Protein AF-A0A6J5VJG8-F1 (afdb_monomer_lite)

Structure (mmCIF, N/CA/C/O backbone):
data_AF-A0A6J5VJG8-F1
#
_entry.id   AF-A0A6J5VJG8-F1
#
loop_
_atom_site.group_PDB
_atom_site.id
_atom_site.type_symbol
_atom_site.label_atom_id
_atom_site.label_alt_id
_atom_site.label_comp_id
_atom_site.label_asym_id
_atom_site.label_entity_id
_atom_site.label_seq_id
_atom_site.pdbx_PDB_ins_code
_atom_site.Cartn_x
_atom_site.Cartn_y
_atom_site.Cartn_z
_atom_site.occupancy
_atom_site.B_iso_or_equiv
_atom_site.auth_seq_id
_atom_site.auth_comp_id
_atom_site.auth_asym_id
_atom_site.auth_atom_id
_atom_site.pdbx_PDB_model_num
ATOM 1 N N . MET A 1 1 ? 3.316 11.266 -13.187 1.00 74.19 1 MET A N 1
ATOM 2 C CA . MET A 1 1 ? 4.548 11.963 -13.632 1.00 74.19 1 MET A CA 1
ATOM 3 C C . MET A 1 1 ? 5.762 11.510 -12.824 1.00 74.19 1 MET A C 1
ATOM 5 O O . MET A 1 1 ? 6.740 11.115 -13.439 1.00 74.19 1 MET A O 1
ATOM 9 N N . LEU A 1 2 ? 5.694 11.496 -11.483 1.00 85.94 2 LEU A N 1
ATOM 10 C CA . LEU A 1 2 ? 6.803 11.035 -10.629 1.00 85.94 2 LEU A CA 1
ATOM 11 C C . LEU A 1 2 ? 7.241 9.592 -10.916 1.00 85.94 2 LEU A C 1
ATOM 13 O O . LEU A 1 2 ? 8.432 9.348 -11.042 1.00 85.94 2 LEU A O 1
ATOM 17 N N . GLU A 1 3 ? 6.303 8.660 -11.095 1.00 82.44 3 GLU A N 1
ATOM 18 C CA . GLU A 1 3 ? 6.638 7.249 -11.361 1.00 82.44 3 GLU A CA 1
ATOM 19 C C . GLU A 1 3 ? 7.434 7.058 -12.661 1.00 82.44 3 GLU A C 1
ATOM 21 O O . GLU A 1 3 ? 8.371 6.269 -12.712 1.00 82.44 3 GLU A O 1
ATOM 26 N N . ILE A 1 4 ? 7.129 7.858 -13.689 1.00 81.94 4 ILE A N 1
ATOM 27 C CA . ILE A 1 4 ? 7.883 7.875 -14.950 1.00 81.94 4 ILE A CA 1
ATOM 28 C C . ILE A 1 4 ? 9.301 8.400 -14.706 1.00 81.94 4 ILE A C 1
ATOM 30 O O . ILE A 1 4 ? 10.266 7.835 -15.211 1.00 81.94 4 ILE A O 1
ATOM 34 N N . LEU A 1 5 ? 9.435 9.475 -13.923 1.00 84.69 5 LEU A N 1
ATOM 35 C CA . LEU A 1 5 ? 10.733 10.066 -13.613 1.00 84.69 5 LEU A CA 1
ATOM 36 C C . LEU A 1 5 ? 11.618 9.079 -12.845 1.00 84.69 5 LEU A C 1
ATOM 38 O O . LEU A 1 5 ? 12.743 8.831 -13.270 1.00 84.69 5 LEU A O 1
ATOM 42 N N . PHE A 1 6 ? 11.108 8.479 -11.766 1.00 85.81 6 PHE A N 1
ATOM 43 C CA . PHE A 1 6 ? 11.859 7.503 -10.973 1.00 85.81 6 PHE A CA 1
ATOM 44 C C . PHE A 1 6 ? 12.162 6.218 -11.750 1.00 85.81 6 PHE A C 1
ATOM 46 O O . PHE A 1 6 ? 13.283 5.721 -11.649 1.00 85.81 6 PHE A O 1
ATOM 53 N N . GLY A 1 7 ? 11.239 5.745 -12.595 1.00 80.56 7 GLY A N 1
ATOM 54 C CA . GLY A 1 7 ? 11.459 4.587 -13.467 1.00 80.56 7 GLY A CA 1
ATOM 55 C C . GLY A 1 7 ? 12.561 4.789 -14.518 1.00 80.56 7 GLY A C 1
ATOM 56 O O . GLY A 1 7 ? 13.122 3.815 -15.017 1.00 80.56 7 GLY A O 1
ATOM 57 N N . ARG A 1 8 ? 12.912 6.044 -14.834 1.00 78.69 8 ARG A N 1
ATOM 58 C CA . ARG A 1 8 ? 13.963 6.415 -15.801 1.00 78.69 8 ARG A CA 1
ATOM 59 C C . ARG A 1 8 ? 15.305 6.774 -15.150 1.00 78.69 8 ARG A C 1
ATOM 61 O O . ARG A 1 8 ? 16.295 6.981 -15.858 1.00 78.69 8 ARG A O 1
ATOM 68 N N . LEU A 1 9 ? 15.379 6.865 -13.820 1.00 82.25 9 LEU A N 1
ATOM 69 C CA . LEU A 1 9 ? 16.639 7.147 -13.129 1.00 82.25 9 LEU A CA 1
ATOM 70 C C . LEU A 1 9 ? 17.597 5.953 -13.237 1.00 82.25 9 LEU A C 1
ATOM 72 O O . LEU A 1 9 ? 17.198 4.797 -13.143 1.00 82.25 9 LEU A O 1
ATOM 76 N N . SER A 1 10 ? 18.897 6.230 -13.384 1.00 83.88 10 SER A N 1
ATOM 77 C CA . SER A 1 10 ? 19.905 5.182 -13.177 1.00 83.88 10 SER A CA 1
ATOM 78 C C . SER A 1 10 ? 19.993 4.836 -11.695 1.00 83.88 10 SER A C 1
ATOM 80 O O . SER A 1 10 ? 19.788 5.704 -10.847 1.00 83.88 10 SER A O 1
ATOM 82 N N . LEU A 1 11 ? 20.386 3.599 -11.382 1.00 85.50 11 LEU A N 1
ATOM 83 C CA . LEU A 1 11 ? 20.478 3.102 -10.006 1.00 85.50 11 LEU A CA 1
ATOM 84 C C . LEU A 1 11 ? 21.237 4.047 -9.040 1.00 85.50 11 LEU A C 1
ATOM 86 O O . LEU A 1 11 ? 20.710 4.316 -7.963 1.00 85.50 11 LEU A O 1
ATOM 90 N N . PRO A 1 12 ? 22.394 4.655 -9.396 1.00 88.69 12 PRO A N 1
ATOM 91 C CA . PRO A 1 12 ? 23.078 5.589 -8.495 1.00 88.69 12 PRO A CA 1
ATOM 92 C C . PRO A 1 12 ? 22.274 6.865 -8.204 1.00 88.69 12 PRO A C 1
ATOM 94 O O . PRO A 1 12 ? 22.251 7.337 -7.067 1.00 88.69 12 PRO A O 1
ATOM 97 N N . LEU A 1 13 ? 21.594 7.415 -9.219 1.00 88.88 13 LEU A N 1
ATOM 98 C CA . LEU A 1 13 ? 20.755 8.609 -9.073 1.00 88.88 13 LEU A CA 1
ATOM 99 C C . LEU A 1 13 ? 19.486 8.296 -8.284 1.00 88.88 13 LEU A C 1
ATOM 101 O O . LEU A 1 13 ? 19.103 9.077 -7.416 1.00 88.88 13 LEU A O 1
ATOM 105 N N . TYR A 1 14 ? 18.873 7.142 -8.552 1.00 91.94 14 TYR A N 1
ATOM 106 C CA . TYR A 1 14 ? 17.740 6.637 -7.790 1.00 91.94 14 TYR A CA 1
ATOM 107 C C . TYR A 1 14 ? 18.112 6.501 -6.309 1.00 91.94 14 TYR A C 1
ATOM 109 O O . TYR A 1 14 ? 17.448 7.089 -5.462 1.00 91.94 14 TYR A O 1
ATOM 117 N N . ASN A 1 15 ? 19.235 5.847 -5.992 1.00 93.06 15 ASN A N 1
ATOM 118 C CA . ASN A 1 15 ? 19.697 5.671 -4.613 1.00 93.06 15 ASN A CA 1
ATOM 119 C C . ASN A 1 15 ? 19.988 7.012 -3.925 1.00 93.06 15 ASN A C 1
ATOM 121 O O . ASN A 1 15 ? 19.691 7.190 -2.743 1.00 93.06 15 ASN A O 1
ATOM 125 N N . GLN A 1 16 ? 20.547 7.985 -4.647 1.00 94.69 16 GLN A N 1
ATOM 126 C CA . GLN A 1 16 ? 20.769 9.325 -4.108 1.00 94.69 16 GLN A CA 1
ATOM 127 C C . GLN A 1 16 ? 19.449 10.061 -3.830 1.00 94.69 16 GLN A C 1
ATOM 129 O O . GLN A 1 16 ? 19.317 10.712 -2.790 1.00 94.69 16 GLN A O 1
ATOM 134 N N . ALA A 1 17 ? 18.478 9.966 -4.741 1.00 94.88 17 ALA A N 1
ATOM 135 C CA . ALA A 1 17 ? 17.156 10.560 -4.580 1.00 94.88 17 ALA A CA 1
ATOM 136 C C . ALA A 1 17 ? 16.391 9.904 -3.421 1.00 94.88 17 ALA A C 1
ATOM 138 O O . ALA A 1 17 ? 15.899 10.611 -2.541 1.00 94.88 17 ALA A O 1
ATOM 139 N N . LEU A 1 18 ? 16.385 8.571 -3.360 1.00 95.25 18 LEU A N 1
ATOM 140 C CA . LEU A 1 18 ? 15.750 7.784 -2.308 1.00 95.25 18 LEU A CA 1
ATOM 141 C C . LEU A 1 18 ? 16.302 8.144 -0.927 1.00 95.25 18 LEU A C 1
ATOM 143 O O . LEU A 1 18 ? 15.526 8.390 -0.011 1.00 95.25 18 LEU A O 1
ATOM 147 N N . LYS A 1 19 ? 17.626 8.290 -0.781 1.00 94.50 19 LYS A N 1
ATOM 148 C CA . LYS A 1 19 ? 18.243 8.740 0.480 1.00 94.50 19 LYS A CA 1
ATOM 149 C C . LYS A 1 19 ? 17.756 10.120 0.913 1.00 94.50 19 LYS A C 1
ATOM 151 O O . LYS A 1 19 ? 17.473 10.335 2.091 1.00 94.50 19 LYS A O 1
ATOM 156 N N . LYS A 1 20 ? 17.654 11.068 -0.025 1.00 94.94 20 LYS A N 1
ATOM 157 C CA . LYS A 1 20 ? 17.156 12.422 0.267 1.00 94.94 20 LYS A CA 1
ATOM 158 C C . LYS A 1 20 ? 15.686 12.401 0.681 1.00 94.94 20 LYS A C 1
ATOM 160 O O . LYS A 1 20 ? 15.334 13.068 1.649 1.00 94.94 20 LYS A O 1
ATOM 165 N N . ILE A 1 21 ? 14.860 11.622 -0.014 1.00 94.62 21 ILE A N 1
ATOM 166 C CA . ILE A 1 21 ? 13.428 11.480 0.277 1.00 94.62 21 ILE A CA 1
ATOM 167 C C . ILE A 1 21 ? 13.220 10.781 1.616 1.00 94.62 21 ILE A C 1
ATOM 169 O O . ILE A 1 21 ? 12.502 11.300 2.460 1.00 94.62 21 ILE A O 1
ATOM 173 N N . SER A 1 22 ? 13.913 9.670 1.856 1.00 94.06 22 SER A N 1
ATOM 174 C CA . SER A 1 22 ? 13.883 8.948 3.129 1.00 94.06 22 SER A CA 1
ATOM 175 C C . SER A 1 22 ? 14.258 9.860 4.294 1.00 94.06 22 SER A C 1
ATOM 177 O O . SER A 1 22 ? 13.534 9.924 5.286 1.00 94.06 22 SER A O 1
ATOM 179 N N . LYS A 1 23 ? 15.330 10.652 4.153 1.00 93.69 23 LYS A N 1
ATOM 180 C CA . LYS A 1 23 ? 15.691 11.658 5.158 1.00 93.69 23 LYS A CA 1
ATOM 181 C C . LYS A 1 23 ? 14.571 12.681 5.349 1.00 93.69 23 LYS A C 1
ATOM 183 O O . LYS A 1 23 ? 14.206 12.957 6.482 1.00 93.69 23 LYS A O 1
ATOM 188 N N . PHE A 1 24 ? 14.022 13.219 4.263 1.00 93.06 24 PHE A N 1
ATOM 189 C CA . PHE A 1 24 ? 12.975 14.234 4.318 1.00 93.06 24 PHE A CA 1
ATOM 190 C C . PHE A 1 24 ? 11.713 13.741 5.035 1.00 93.06 24 PHE A C 1
ATOM 192 O O . PHE A 1 24 ? 11.242 14.423 5.941 1.00 93.06 24 PHE A O 1
ATOM 199 N N . VAL A 1 25 ? 11.208 12.560 4.674 1.00 91.69 25 VAL A N 1
ATOM 200 C CA . VAL A 1 25 ? 9.991 11.969 5.253 1.00 91.69 25 VAL A CA 1
ATOM 201 C C . VAL A 1 25 ? 10.170 11.663 6.741 1.00 91.69 25 VAL A C 1
ATOM 203 O O . VAL A 1 25 ? 9.246 11.862 7.518 1.00 91.69 25 VAL A O 1
ATOM 206 N N . LYS A 1 26 ? 11.368 11.241 7.164 1.00 88.38 26 LYS A N 1
ATOM 207 C CA . LYS A 1 26 ? 11.655 10.927 8.574 1.00 88.38 26 LYS A CA 1
ATOM 208 C C . LYS A 1 26 ? 11.770 12.159 9.468 1.00 88.38 26 LYS A C 1
ATOM 210 O O . LYS A 1 26 ? 11.517 12.068 10.661 1.00 88.38 26 LYS A O 1
ATOM 215 N N . THR A 1 27 ? 12.208 13.294 8.923 1.00 89.25 27 THR A N 1
ATOM 216 C CA . THR A 1 27 ? 12.526 14.485 9.729 1.00 89.25 27 THR A CA 1
ATOM 217 C C . THR A 1 27 ? 11.460 15.572 9.690 1.00 89.25 27 THR A C 1
ATOM 219 O O . THR A 1 27 ? 11.529 16.500 10.489 1.00 89.25 27 THR A O 1
ATOM 222 N N . ASN A 1 28 ? 10.516 15.517 8.749 1.00 88.00 28 ASN A N 1
ATOM 223 C CA . ASN A 1 28 ? 9.552 16.592 8.523 1.00 88.00 28 ASN A CA 1
ATOM 224 C C . ASN A 1 28 ? 8.122 16.080 8.682 1.00 88.00 28 ASN A C 1
ATOM 226 O O . ASN A 1 28 ? 7.759 15.048 8.127 1.00 88.00 28 ASN A O 1
ATOM 230 N N . ILE A 1 29 ? 7.294 16.856 9.381 1.00 84.69 29 ILE A N 1
ATOM 231 C CA . ILE A 1 29 ? 5.853 16.621 9.498 1.00 84.69 29 ILE A CA 1
ATOM 232 C C . ILE A 1 29 ? 5.148 17.673 8.641 1.00 84.69 29 ILE A C 1
ATOM 234 O O . ILE A 1 29 ? 5.345 18.871 8.842 1.00 84.69 29 ILE A O 1
ATOM 238 N N . LEU A 1 30 ? 4.335 17.234 7.679 1.00 84.50 30 LEU A N 1
ATOM 239 C CA . LEU A 1 30 ? 3.656 18.112 6.720 1.00 84.50 30 LEU A CA 1
ATOM 240 C C . LEU A 1 30 ? 2.138 17.885 6.769 1.00 84.50 30 LEU A C 1
ATOM 242 O O . LEU A 1 30 ? 1.602 17.170 5.920 1.00 84.50 30 LEU A O 1
ATOM 246 N N . PRO A 1 31 ? 1.420 18.502 7.727 1.00 78.62 31 PRO A N 1
ATOM 247 C CA . PRO A 1 31 ? -0.000 18.227 7.976 1.00 78.62 31 PRO A CA 1
ATOM 248 C C . PRO A 1 31 ? -0.965 18.658 6.850 1.00 78.62 31 PRO A C 1
ATOM 250 O O . PRO A 1 31 ? -2.172 18.520 7.005 1.00 78.62 31 PRO A O 1
ATOM 253 N N . GLY A 1 32 ? -0.465 19.142 5.708 1.00 85.38 32 GLY A N 1
ATOM 254 C CA . GLY A 1 32 ? -1.267 19.513 4.535 1.00 85.38 32 GLY A CA 1
ATOM 255 C C . GLY A 1 32 ? -0.755 18.971 3.197 1.00 85.38 32 GLY A C 1
ATOM 256 O O . GLY A 1 32 ? -1.306 19.341 2.171 1.00 85.38 32 GLY A O 1
ATOM 257 N N . ALA A 1 33 ? 0.286 18.129 3.194 1.00 88.88 33 ALA A N 1
ATOM 258 C CA . ALA A 1 33 ? 0.881 17.573 1.969 1.00 88.88 33 ALA A CA 1
ATOM 259 C C . ALA A 1 33 ? 1.010 16.039 2.027 1.00 88.88 33 ALA A C 1
ATOM 261 O O . ALA A 1 33 ? 1.926 15.443 1.458 1.00 88.88 33 ALA A O 1
ATOM 262 N N . ILE A 1 34 ? 0.134 15.392 2.801 1.00 87.75 34 ILE A N 1
ATOM 263 C CA . ILE A 1 34 ? 0.215 13.956 3.100 1.00 87.75 34 ILE A CA 1
ATOM 264 C C . ILE A 1 34 ? 0.022 13.132 1.822 1.00 87.75 34 ILE A C 1
ATOM 266 O O . ILE A 1 34 ? 0.756 12.173 1.595 1.00 87.75 34 ILE A O 1
ATOM 270 N N . ALA A 1 35 ? -0.925 13.526 0.965 1.00 88.75 35 ALA A N 1
ATOM 271 C CA . ALA A 1 35 ? -1.216 12.820 -0.279 1.00 88.75 35 ALA A CA 1
ATOM 272 C C . ALA A 1 35 ? -0.042 12.904 -1.266 1.00 88.75 35 ALA A C 1
ATOM 274 O O . ALA A 1 35 ? 0.350 11.906 -1.863 1.00 88.75 35 ALA A O 1
ATOM 275 N N . GLU A 1 36 ? 0.565 14.079 -1.402 1.00 91.69 36 GLU A N 1
ATOM 276 C CA . GLU A 1 36 ? 1.681 14.334 -2.309 1.00 91.69 36 GLU A CA 1
ATOM 277 C C . GLU A 1 36 ? 2.947 13.604 -1.857 1.00 91.69 36 GLU A C 1
ATOM 279 O O . GLU A 1 36 ? 3.638 12.995 -2.676 1.00 91.69 36 GLU A O 1
ATOM 284 N N . VAL A 1 37 ? 3.233 13.615 -0.550 1.00 91.94 37 VAL A N 1
ATOM 285 C CA . VAL A 1 37 ? 4.335 12.836 0.030 1.00 91.94 37 VAL A CA 1
ATOM 286 C C . VAL A 1 37 ? 4.066 11.337 -0.120 1.00 91.94 37 VAL A C 1
ATOM 288 O O . VAL A 1 37 ? 4.972 10.595 -0.492 1.00 91.94 37 VAL A O 1
ATOM 291 N N . GLY A 1 38 ? 2.822 10.893 0.079 1.00 90.69 38 GLY A N 1
ATOM 292 C CA . GLY A 1 38 ? 2.405 9.511 -0.160 1.00 90.69 38 GLY A CA 1
ATOM 293 C C . GLY A 1 38 ? 2.644 9.067 -1.605 1.00 90.69 38 GLY A C 1
ATOM 294 O O . GLY A 1 38 ? 3.262 8.028 -1.835 1.00 90.69 38 GLY A O 1
ATOM 295 N N . LEU A 1 39 ? 2.250 9.886 -2.586 1.00 91.00 39 LEU A N 1
ATOM 296 C CA . LEU A 1 39 ? 2.497 9.634 -4.011 1.00 91.00 39 LEU A CA 1
ATOM 297 C C . LEU A 1 39 ? 3.993 9.606 -4.351 1.00 91.00 39 LEU A C 1
ATOM 299 O O . LEU A 1 39 ? 4.424 8.790 -5.166 1.00 91.00 39 LEU A O 1
ATOM 303 N N . LEU A 1 40 ? 4.797 10.468 -3.723 1.00 93.31 40 LEU A N 1
ATOM 304 C CA . LEU A 1 40 ? 6.251 10.465 -3.884 1.00 93.31 40 LEU A CA 1
ATOM 305 C C . LEU A 1 40 ? 6.877 9.166 -3.355 1.00 93.31 40 LEU A C 1
ATOM 307 O O . LEU A 1 40 ? 7.713 8.569 -4.036 1.00 93.31 40 LEU A O 1
ATOM 311 N N . CYS A 1 41 ? 6.456 8.710 -2.174 1.00 92.94 41 CYS A N 1
ATOM 312 C CA . CYS A 1 41 ? 6.893 7.439 -1.601 1.00 92.94 41 CYS A CA 1
ATOM 313 C C . CYS A 1 41 ? 6.472 6.253 -2.480 1.00 92.94 41 CYS A C 1
ATOM 315 O O . CYS A 1 41 ? 7.309 5.405 -2.786 1.00 92.94 41 CYS A O 1
ATOM 317 N N . CYS A 1 42 ? 5.223 6.232 -2.963 1.00 90.44 42 CYS A N 1
ATOM 318 C CA . CYS A 1 42 ? 4.735 5.200 -3.883 1.00 90.44 42 CYS A CA 1
ATOM 319 C C . CYS A 1 42 ? 5.579 5.142 -5.161 1.00 90.44 42 CYS A C 1
ATOM 321 O O . CYS A 1 42 ? 6.029 4.071 -5.555 1.00 90.44 42 CYS A O 1
ATOM 323 N N . ALA A 1 43 ? 5.884 6.294 -5.766 1.00 90.69 43 ALA A N 1
ATOM 324 C CA . ALA A 1 43 ? 6.724 6.356 -6.960 1.00 90.69 43 ALA A CA 1
ATOM 325 C C . ALA A 1 43 ? 8.133 5.781 -6.732 1.00 90.69 43 ALA A C 1
ATOM 327 O O . ALA A 1 43 ? 8.690 5.143 -7.631 1.00 90.69 43 ALA A O 1
ATOM 328 N N . CYS A 1 44 ? 8.702 5.973 -5.536 1.00 91.88 44 CYS A N 1
ATOM 329 C CA . CYS A 1 44 ? 9.973 5.357 -5.164 1.00 91.88 44 CYS A CA 1
ATOM 330 C C . CYS A 1 44 ? 9.847 3.829 -5.112 1.00 91.88 44 CYS A C 1
ATOM 332 O O . CYS A 1 44 ? 10.644 3.142 -5.753 1.00 91.88 44 CYS A O 1
ATOM 334 N N . VAL A 1 45 ? 8.834 3.311 -4.409 1.00 91.19 45 VAL A N 1
ATOM 335 C CA . VAL A 1 45 ? 8.599 1.867 -4.230 1.00 91.19 45 VAL A CA 1
ATOM 336 C C . VAL A 1 45 ? 8.327 1.167 -5.561 1.00 91.19 45 VAL A C 1
ATOM 338 O O . VAL A 1 45 ? 8.978 0.173 -5.865 1.00 91.19 45 VAL A O 1
ATOM 341 N N . HIS A 1 46 ? 7.449 1.719 -6.404 1.00 86.88 46 HIS A N 1
ATOM 342 C CA . HIS A 1 46 ? 7.122 1.134 -7.710 1.00 86.88 46 HIS A CA 1
ATOM 343 C C . HIS A 1 46 ? 8.316 1.067 -8.673 1.00 86.88 46 HIS A C 1
ATOM 345 O O . HIS A 1 46 ? 8.318 0.248 -9.589 1.00 86.88 46 HIS A O 1
ATOM 351 N N . SER A 1 47 ? 9.326 1.925 -8.499 1.00 86.62 47 SER A N 1
ATOM 352 C CA . SER A 1 47 ? 10.484 1.972 -9.403 1.00 86.62 47 SER A CA 1
ATOM 353 C C . SER A 1 47 ? 11.576 0.967 -9.032 1.00 86.62 47 SER A C 1
ATOM 355 O O . SER A 1 47 ? 12.206 0.385 -9.918 1.00 86.62 47 SER A O 1
ATOM 357 N N . ASN A 1 48 ? 11.820 0.772 -7.733 1.00 87.94 48 ASN A N 1
ATOM 358 C CA . ASN A 1 48 ? 12.740 -0.241 -7.224 1.00 87.94 48 ASN A CA 1
ATOM 359 C C . ASN A 1 48 ? 12.305 -0.681 -5.812 1.00 87.94 48 ASN A C 1
ATOM 361 O O . ASN A 1 48 ? 12.679 -0.028 -4.832 1.00 87.94 48 ASN A O 1
ATOM 365 N N . PRO A 1 49 ? 11.512 -1.760 -5.695 1.00 89.00 49 PRO A N 1
ATOM 366 C CA . PRO A 1 49 ? 10.936 -2.161 -4.417 1.00 89.00 49 PRO A CA 1
ATOM 367 C C . PRO A 1 49 ? 11.996 -2.639 -3.419 1.00 89.00 49 PRO A C 1
ATOM 369 O O . PRO A 1 49 ? 11.902 -2.294 -2.247 1.00 89.00 49 PRO A O 1
ATOM 372 N N . GLU A 1 50 ? 13.034 -3.355 -3.864 1.00 89.88 50 GLU A N 1
ATOM 373 C CA . GLU A 1 50 ? 14.058 -3.934 -2.977 1.00 89.88 50 GLU A CA 1
ATOM 374 C C . GLU A 1 50 ? 14.782 -2.858 -2.152 1.00 89.88 50 GLU A C 1
ATOM 376 O O . GLU A 1 50 ? 14.887 -2.941 -0.927 1.00 89.88 50 GLU A O 1
ATOM 381 N N . GLU A 1 51 ? 15.233 -1.792 -2.815 1.00 90.56 51 GLU A N 1
ATOM 382 C CA . GLU A 1 51 ? 15.936 -0.698 -2.143 1.00 90.56 51 GLU A CA 1
ATOM 383 C C . GLU A 1 51 ? 14.971 0.231 -1.386 1.00 90.56 51 GLU A C 1
ATOM 385 O O . GLU A 1 51 ? 15.294 0.756 -0.319 1.00 90.56 51 GLU A O 1
ATOM 390 N N . ALA A 1 52 ? 13.764 0.446 -1.920 1.00 92.69 52 ALA A N 1
ATOM 391 C CA . ALA A 1 52 ? 12.772 1.300 -1.276 1.00 92.69 52 ALA A CA 1
ATOM 392 C C . ALA A 1 52 ? 12.254 0.698 0.035 1.00 92.69 52 ALA A C 1
ATOM 394 O O . ALA A 1 52 ? 12.048 1.437 0.999 1.00 92.69 52 ALA A O 1
ATOM 395 N N . VAL A 1 53 ? 12.064 -0.621 0.101 1.00 92.44 53 VAL A N 1
ATOM 396 C CA . VAL A 1 53 ? 11.593 -1.283 1.321 1.00 92.44 53 VAL A CA 1
ATOM 397 C C . VAL A 1 53 ? 12.580 -1.057 2.462 1.00 92.44 53 VAL A C 1
ATOM 399 O O . VAL A 1 53 ? 12.187 -0.544 3.507 1.00 92.44 53 VAL A O 1
ATOM 402 N N . THR A 1 54 ? 13.864 -1.322 2.225 1.00 92.75 54 THR A N 1
ATOM 403 C CA . THR A 1 54 ? 14.917 -1.216 3.247 1.00 92.75 54 THR A CA 1
ATOM 404 C C . THR A 1 54 ? 15.192 0.231 3.672 1.00 92.75 54 THR A C 1
ATOM 406 O O . THR A 1 54 ? 15.326 0.534 4.858 1.00 92.75 54 THR A O 1
ATOM 409 N N . GLN A 1 55 ? 15.260 1.179 2.729 1.00 92.50 55 GLN A N 1
ATOM 410 C CA . GLN A 1 55 ? 15.629 2.560 3.065 1.00 92.50 55 GLN A CA 1
ATOM 411 C C . GLN A 1 55 ? 14.449 3.447 3.481 1.00 92.50 55 GLN A C 1
ATOM 413 O O . GLN A 1 55 ? 14.661 4.442 4.193 1.00 92.50 55 GLN A O 1
ATOM 418 N N . LEU A 1 56 ? 13.229 3.144 3.031 1.00 93.56 56 LEU A N 1
ATOM 419 C CA . LEU A 1 56 ? 12.053 4.001 3.204 1.00 93.56 56 LEU A CA 1
ATOM 420 C C . LEU A 1 56 ? 10.945 3.314 4.008 1.00 93.56 56 LEU A C 1
ATOM 422 O O . LEU A 1 56 ? 10.584 3.838 5.058 1.00 93.56 56 LEU A O 1
ATOM 426 N N . VAL A 1 57 ? 10.423 2.175 3.544 1.00 92.38 57 VAL A N 1
ATOM 427 C CA . VAL A 1 57 ? 9.207 1.561 4.115 1.00 92.38 57 VAL A CA 1
ATOM 428 C C . VAL A 1 57 ? 9.451 1.009 5.517 1.00 92.38 57 VAL A C 1
ATOM 430 O O . VAL A 1 57 ? 8.742 1.389 6.444 1.00 92.38 57 VAL A O 1
ATOM 433 N N . GLU A 1 58 ? 10.470 0.168 5.693 1.00 92.56 58 GLU A N 1
ATOM 434 C CA . GLU A 1 58 ? 10.795 -0.459 6.979 1.00 92.56 58 GLU A CA 1
ATOM 435 C C . GLU A 1 58 ? 11.023 0.592 8.083 1.00 92.56 58 GLU A C 1
ATOM 437 O O . GLU A 1 58 ? 10.350 0.532 9.113 1.00 92.56 58 GLU A O 1
ATOM 442 N N . PRO A 1 59 ? 11.849 1.635 7.879 1.00 91.56 59 PRO A N 1
ATOM 443 C CA . PRO A 1 59 ? 12.002 2.695 8.871 1.00 91.56 59 PRO A CA 1
ATOM 444 C C . PRO A 1 59 ? 10.716 3.465 9.207 1.00 91.56 59 PRO A C 1
ATOM 446 O O . PRO A 1 59 ? 10.560 3.907 10.344 1.00 91.56 59 PRO A O 1
ATOM 449 N N . ILE A 1 60 ? 9.813 3.665 8.237 1.00 90.94 60 ILE A N 1
ATOM 450 C CA . ILE A 1 60 ? 8.518 4.319 8.485 1.00 90.94 60 ILE A CA 1
ATOM 451 C C . ILE A 1 60 ? 7.643 3.411 9.349 1.00 90.94 60 ILE A C 1
ATOM 453 O O . ILE A 1 60 ? 7.095 3.878 10.344 1.00 90.94 60 ILE A O 1
ATOM 457 N N . LEU A 1 61 ? 7.554 2.121 9.016 1.00 90.81 61 LEU A N 1
ATOM 458 C CA . LEU A 1 61 ? 6.782 1.149 9.791 1.00 90.81 61 LEU A CA 1
ATOM 459 C C . LEU A 1 61 ? 7.309 1.026 11.223 1.00 90.81 61 LEU A C 1
ATOM 461 O O . LEU A 1 61 ? 6.520 1.096 12.160 1.00 90.81 61 LEU A O 1
ATOM 465 N N . LEU A 1 62 ? 8.629 0.946 11.414 1.00 90.94 62 LEU A N 1
ATOM 466 C CA . LEU A 1 62 ? 9.242 0.925 12.747 1.00 90.94 62 LEU A CA 1
ATOM 467 C C . LEU A 1 62 ? 8.927 2.195 13.547 1.00 90.94 62 LEU A C 1
ATOM 469 O O . LEU A 1 62 ? 8.604 2.115 14.731 1.00 90.94 62 LEU A O 1
ATOM 473 N N . SER A 1 63 ? 8.972 3.367 12.905 1.00 89.88 63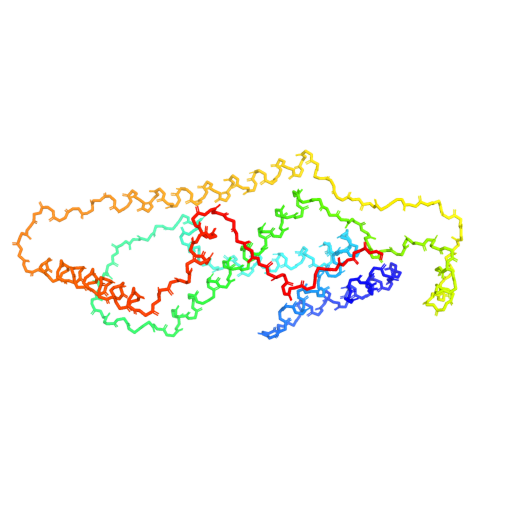 SER A N 1
ATOM 474 C CA . SER A 1 63 ? 8.599 4.630 13.550 1.00 89.88 63 SER A CA 1
ATOM 475 C C . SER A 1 63 ? 7.125 4.655 13.959 1.00 89.88 63 SER A C 1
ATOM 477 O O . SER A 1 63 ? 6.802 5.184 15.022 1.00 89.88 63 SER A O 1
ATOM 479 N N . VAL A 1 64 ? 6.232 4.107 13.128 1.00 88.56 64 VAL A N 1
ATOM 480 C CA . VAL A 1 64 ? 4.797 4.008 13.431 1.00 88.56 64 VAL A CA 1
ATOM 481 C C . VAL A 1 64 ? 4.566 3.042 14.590 1.00 88.56 64 VAL A C 1
ATOM 483 O O . VAL A 1 64 ? 3.898 3.421 15.545 1.00 88.56 64 VAL A O 1
ATOM 486 N N . ILE A 1 65 ? 5.171 1.851 14.561 1.00 88.38 65 ILE A N 1
ATOM 487 C CA . ILE A 1 65 ? 5.071 0.857 15.641 1.00 88.38 65 ILE A CA 1
ATOM 488 C C . ILE A 1 65 ? 5.537 1.469 16.966 1.00 88.38 65 ILE A C 1
ATOM 490 O O . ILE A 1 65 ? 4.774 1.479 17.927 1.00 88.38 65 ILE A O 1
ATOM 494 N N . SER A 1 66 ? 6.725 2.084 16.993 1.00 89.50 66 SER A N 1
ATOM 495 C CA . SER A 1 66 ? 7.259 2.735 18.197 1.00 89.50 66 SER A CA 1
ATOM 496 C C . SER A 1 66 ? 6.365 3.873 18.705 1.00 89.50 66 SER A C 1
ATOM 498 O O . SER A 1 66 ? 6.215 4.054 19.911 1.00 89.50 66 SER A O 1
ATOM 500 N N . SER A 1 67 ? 5.723 4.622 17.804 1.00 85.69 67 SER A N 1
ATOM 501 C CA . SER A 1 67 ? 4.785 5.683 18.195 1.00 85.69 67 SER A CA 1
ATOM 502 C C . SER A 1 67 ? 3.482 5.131 18.784 1.00 85.69 67 SER A C 1
ATOM 504 O O . SER A 1 67 ? 2.834 5.809 19.580 1.00 85.69 67 SER A O 1
ATOM 506 N N . LEU A 1 68 ? 3.088 3.913 18.403 1.00 81.94 68 LEU A N 1
ATOM 507 C CA . LEU A 1 68 ? 1.857 3.267 18.856 1.00 81.94 68 LEU A CA 1
ATOM 508 C C . LEU A 1 68 ? 2.024 2.489 20.171 1.00 81.94 68 LEU A C 1
ATOM 510 O O . LEU A 1 68 ? 1.028 2.313 20.867 1.00 81.94 68 LEU A O 1
ATOM 514 N N . GLU A 1 69 ? 3.243 2.102 20.570 1.00 80.06 69 GLU A N 1
ATOM 515 C CA . GLU A 1 69 ? 3.519 1.335 21.807 1.00 80.06 69 GLU A CA 1
ATOM 516 C C . GLU A 1 69 ? 2.964 1.978 23.095 1.00 80.06 69 GLU A C 1
ATOM 518 O O . GLU A 1 69 ? 2.605 1.273 24.035 1.00 80.06 69 GLU A O 1
ATOM 523 N N . GLY A 1 70 ? 2.871 3.311 23.153 1.00 68.06 70 GLY A N 1
ATOM 524 C CA . GLY A 1 70 ? 2.339 4.046 24.309 1.00 68.06 70 GLY A CA 1
ATOM 525 C C . GLY A 1 70 ? 0.839 4.350 24.250 1.00 68.06 70 GLY A C 1
ATOM 526 O O . GLY A 1 70 ? 0.304 4.966 25.174 1.00 68.06 70 GLY A O 1
ATOM 527 N N . THR A 1 71 ? 0.156 3.974 23.167 1.00 66.62 71 THR A N 1
ATOM 528 C CA . THR A 1 71 ? -1.270 4.266 22.998 1.00 66.62 71 THR A CA 1
ATOM 529 C C . THR A 1 71 ? -2.074 3.201 23.740 1.00 66.62 71 THR A C 1
ATOM 531 O O . THR A 1 71 ? -1.845 2.012 23.508 1.00 66.62 71 THR A O 1
ATOM 534 N N . PRO A 1 72 ? -3.011 3.570 24.638 1.00 60.12 72 PRO A N 1
ATOM 535 C CA . PRO A 1 72 ? -3.875 2.582 25.264 1.00 60.12 72 PRO A CA 1
ATOM 536 C C . PRO A 1 72 ? -4.590 1.819 24.156 1.00 60.12 72 PRO A C 1
ATOM 538 O O . PRO A 1 72 ? -5.147 2.444 23.250 1.00 60.12 72 PRO A O 1
ATOM 541 N N . ALA A 1 73 ? -4.555 0.488 24.220 1.00 56.47 73 ALA A N 1
ATOM 542 C CA . ALA A 1 73 ? -5.315 -0.335 23.300 1.00 56.47 73 ALA A CA 1
ATOM 543 C C . ALA A 1 73 ? -6.790 0.043 23.470 1.00 56.47 73 ALA A C 1
ATOM 545 O O . ALA A 1 73 ? -7.436 -0.306 24.462 1.00 56.47 73 ALA A O 1
ATOM 546 N N . THR A 1 74 ? -7.310 0.841 22.539 1.00 54.38 74 THR A N 1
ATOM 547 C CA . THR A 1 74 ? -8.748 1.014 22.398 1.00 54.38 74 THR A CA 1
ATOM 548 C C . THR A 1 74 ? -9.296 -0.381 22.128 1.00 54.38 74 THR A C 1
ATOM 550 O O . THR A 1 74 ? -8.613 -1.184 21.504 1.00 54.38 74 THR A O 1
ATOM 553 N N . GLY A 1 75 ? -10.452 -0.727 22.701 1.00 49.44 75 GLY A N 1
ATOM 554 C CA . GLY A 1 75 ? -10.923 -2.114 22.892 1.00 49.44 75 GLY A CA 1
ATOM 555 C C . GLY A 1 75 ? -11.073 -3.006 21.647 1.00 49.44 75 GLY A C 1
ATOM 556 O O . GLY A 1 75 ? -11.638 -4.088 21.765 1.00 49.44 75 GLY A O 1
ATOM 557 N N . PHE A 1 76 ? -10.575 -2.571 20.492 1.00 47.72 76 PHE A N 1
ATOM 558 C CA . PHE A 1 76 ? -10.254 -3.378 19.330 1.00 47.72 76 PHE A CA 1
ATOM 559 C C . PHE A 1 76 ? -8.856 -4.009 19.508 1.00 47.72 76 PHE A C 1
ATOM 561 O O . PHE A 1 76 ? -7.826 -3.376 19.280 1.00 47.72 76 PHE A O 1
ATOM 568 N N . GLY A 1 77 ? -8.816 -5.256 19.989 1.00 52.72 77 GLY A N 1
ATOM 569 C CA . GLY A 1 77 ? -7.586 -6.066 20.072 1.00 52.72 77 GLY A CA 1
ATOM 570 C C . GLY A 1 77 ? -6.749 -5.990 21.362 1.00 52.72 77 GLY A C 1
ATOM 571 O O . GLY A 1 77 ? -5.733 -6.674 21.461 1.00 52.72 77 GLY A O 1
ATOM 572 N N . GLY A 1 78 ? -7.154 -5.228 22.383 1.00 39.94 78 GLY A N 1
ATOM 573 C CA . GLY A 1 78 ? -6.463 -5.171 23.679 1.00 39.94 78 GLY A CA 1
ATOM 574 C C . GLY A 1 78 ? -7.274 -5.771 24.823 1.00 39.94 78 GLY A C 1
ATOM 575 O O . GLY A 1 78 ? -8.375 -5.307 25.113 1.00 39.94 78 GLY A O 1
ATOM 576 N N . ARG A 1 79 ? -6.716 -6.763 25.529 1.00 44.22 79 ARG A N 1
ATOM 577 C CA . ARG A 1 79 ? -7.253 -7.313 26.787 1.00 44.22 79 ARG A CA 1
ATOM 578 C C . ARG A 1 79 ? -7.172 -6.264 27.905 1.00 44.22 79 ARG A C 1
ATOM 580 O O . ARG A 1 79 ? -6.299 -6.330 28.761 1.00 44.22 79 ARG A O 1
ATOM 587 N N . GLY A 1 80 ? -8.071 -5.287 27.890 1.00 38.50 80 GLY A N 1
ATOM 588 C CA . GLY A 1 80 ? -8.248 -4.302 28.951 1.00 38.50 80 GLY A CA 1
ATOM 589 C C . GLY A 1 80 ? -9.657 -4.404 29.509 1.00 38.50 80 GLY A C 1
ATOM 590 O O . GLY A 1 80 ? -10.613 -4.019 28.843 1.00 38.50 80 GLY A O 1
ATOM 591 N N . MET A 1 81 ? -9.791 -4.942 30.722 1.00 37.56 81 MET A N 1
ATOM 592 C CA . MET A 1 81 ? -11.039 -4.856 31.475 1.00 37.56 81 MET A CA 1
ATOM 593 C C . MET A 1 81 ? -11.320 -3.385 31.781 1.00 37.56 81 MET A C 1
ATOM 595 O O . MET A 1 81 ? -10.545 -2.735 32.478 1.00 37.56 81 MET A O 1
ATOM 599 N N . CYS A 1 82 ? -12.421 -2.856 31.260 1.00 35.78 82 CYS A N 1
ATOM 600 C CA . CYS A 1 82 ? -13.014 -1.642 31.789 1.00 35.78 82 CYS A CA 1
ATOM 601 C C . CYS A 1 82 ? -13.941 -2.046 32.936 1.00 35.78 82 CYS A C 1
ATOM 603 O O . CYS A 1 82 ? -15.052 -2.526 32.713 1.00 35.78 82 CYS A O 1
ATOM 605 N N . ASP A 1 83 ? -13.466 -1.864 34.170 1.00 33.28 83 ASP A N 1
ATOM 606 C CA . ASP A 1 83 ? -14.326 -1.921 35.347 1.00 33.28 83 ASP A CA 1
ATOM 607 C C . ASP A 1 83 ? -15.402 -0.845 35.196 1.00 33.28 83 ASP A C 1
ATOM 609 O O . ASP A 1 83 ? -15.152 0.362 35.267 1.00 33.28 83 ASP A O 1
ATOM 613 N N . ALA A 1 84 ? -16.619 -1.303 34.922 1.00 39.91 84 ALA A N 1
ATOM 614 C CA . ALA A 1 84 ? -17.797 -0.468 34.843 1.00 39.91 84 ALA A CA 1
ATOM 615 C C . ALA A 1 84 ? -18.129 0.042 36.249 1.00 39.91 84 ALA A C 1
ATOM 617 O O . ALA A 1 84 ? -18.881 -0.581 36.994 1.00 39.91 84 ALA A O 1
ATOM 618 N N . SER A 1 85 ? -17.579 1.194 36.628 1.00 43.12 85 SER A N 1
ATOM 619 C CA . SER A 1 85 ? -18.090 1.920 37.783 1.00 43.12 85 SER A CA 1
ATOM 620 C C . SER A 1 85 ? -18.015 3.430 37.596 1.00 43.12 85 SER A C 1
ATOM 622 O O . SER A 1 85 ? -17.005 3.985 37.174 1.00 43.12 85 SER A O 1
ATOM 624 N N . VAL A 1 86 ? -19.119 4.061 37.997 1.00 36.28 86 VAL A N 1
ATOM 625 C CA . VAL A 1 86 ? -19.365 5.501 38.139 1.00 36.28 86 VAL A CA 1
ATOM 626 C C . VAL A 1 86 ? -19.846 6.214 36.870 1.00 36.28 86 VAL A C 1
ATOM 628 O O . VAL A 1 86 ? -19.167 7.022 36.246 1.00 36.28 86 VAL A O 1
ATOM 631 N N . SER A 1 87 ? -21.127 5.980 36.573 1.00 39.88 87 SER A N 1
ATOM 632 C CA . SER A 1 87 ? -21.992 7.001 35.983 1.00 39.88 87 SER A CA 1
ATOM 633 C C . SER A 1 87 ? -22.351 8.021 37.067 1.00 39.88 87 SER A C 1
ATOM 635 O O . SER A 1 87 ? -23.070 7.703 38.015 1.00 39.88 87 SER A O 1
ATOM 637 N N . THR A 1 88 ? -21.874 9.257 36.932 1.00 38.31 88 THR A N 1
ATOM 638 C CA . THR A 1 88 ? -22.502 10.419 37.568 1.00 38.31 88 THR A CA 1
ATOM 639 C C . THR A 1 88 ? -22.914 11.408 36.488 1.00 38.31 88 THR A C 1
ATOM 641 O O . THR A 1 88 ? -22.125 11.830 35.645 1.00 38.31 88 THR A O 1
ATOM 644 N N . LYS A 1 89 ? -24.212 11.737 36.507 1.00 45.59 89 LYS A N 1
ATOM 645 C CA . LYS A 1 89 ? -24.896 12.688 35.627 1.00 45.59 89 LYS A CA 1
ATOM 646 C C . LYS A 1 89 ? -24.131 14.016 35.544 1.00 45.59 89 LYS A C 1
ATOM 648 O O . LYS A 1 89 ? -24.294 14.878 36.402 1.00 45.59 89 LYS A O 1
ATOM 653 N N . VAL A 1 90 ? -23.388 14.220 34.461 1.00 41.12 90 VAL A N 1
ATOM 654 C CA . VAL A 1 90 ? -22.981 15.544 33.984 1.00 41.12 90 VAL A CA 1
ATOM 655 C C . VAL A 1 90 ? -23.307 15.605 32.497 1.00 41.12 90 VAL A C 1
ATOM 657 O O . VAL A 1 90 ? -22.960 14.713 31.729 1.00 41.12 90 VAL A O 1
ATOM 660 N N . LYS A 1 91 ? -24.044 16.646 32.107 1.00 42.09 91 LYS A N 1
ATOM 661 C CA . LYS A 1 91 ? -24.368 16.995 30.717 1.00 42.09 91 LYS A CA 1
ATOM 662 C C . LYS A 1 91 ? -23.088 16.890 29.864 1.00 42.09 91 LYS A C 1
ATOM 664 O O . LYS A 1 91 ? -22.111 17.543 30.230 1.00 42.09 91 LYS A O 1
ATOM 669 N N . PRO A 1 92 ? -23.044 16.090 28.780 1.00 47.50 92 PRO A N 1
ATOM 670 C CA . PRO A 1 92 ? -21.790 15.810 28.103 1.00 47.50 92 PRO A CA 1
ATOM 671 C C . PRO A 1 92 ? -21.451 16.997 27.207 1.00 47.50 92 PRO A C 1
ATOM 673 O O . PRO A 1 92 ? -21.847 17.062 26.048 1.00 47.50 92 PRO A O 1
ATOM 676 N N . THR A 1 93 ? -20.727 17.968 27.748 1.00 51.84 93 THR A N 1
ATOM 677 C CA . THR A 1 93 ? -19.837 18.761 26.907 1.00 51.84 93 THR A CA 1
ATOM 678 C C . THR A 1 93 ? -18.622 17.872 26.700 1.00 51.84 93 THR A C 1
ATOM 680 O O . THR A 1 93 ? -17.851 17.665 27.638 1.00 51.84 93 THR A O 1
ATOM 683 N N . ILE A 1 94 ? -18.513 17.254 25.521 1.00 61.25 94 ILE A N 1
ATOM 684 C CA . ILE A 1 94 ? -17.339 16.461 25.147 1.00 61.25 94 ILE A CA 1
ATOM 685 C C . ILE A 1 94 ? -16.136 17.387 25.349 1.00 61.25 94 ILE A C 1
ATOM 687 O O . ILE A 1 94 ? -16.112 18.501 24.828 1.00 61.25 94 ILE A O 1
ATOM 691 N N . SER A 1 95 ? -15.205 17.014 26.229 1.00 77.62 95 SER A N 1
ATOM 692 C CA . SER A 1 95 ? -14.063 17.884 26.491 1.00 77.62 95 SER A CA 1
ATOM 693 C C . SER A 1 95 ? -13.229 17.992 25.204 1.00 77.62 95 SER A C 1
ATOM 695 O O . SER A 1 95 ? -13.098 16.996 24.490 1.00 77.62 95 SER A O 1
ATOM 697 N N . PRO A 1 96 ? -12.607 19.145 24.904 1.00 77.88 96 PRO A N 1
ATOM 698 C CA . PRO A 1 96 ? -11.747 19.285 23.722 1.00 77.88 96 PRO A CA 1
ATOM 699 C C . PRO A 1 96 ? -10.621 18.237 23.656 1.00 77.88 96 PRO A C 1
ATOM 701 O O . PRO A 1 96 ? -10.188 17.828 22.578 1.00 77.88 96 PRO A O 1
ATOM 704 N N . ALA A 1 97 ? -10.170 17.758 24.820 1.00 72.25 97 ALA A N 1
ATOM 705 C CA . ALA A 1 97 ? -9.204 16.671 24.928 1.00 72.25 97 ALA A CA 1
ATOM 706 C C . ALA A 1 97 ? -9.770 15.329 24.428 1.00 72.25 97 ALA A C 1
ATOM 708 O O . ALA A 1 97 ? -9.074 14.595 23.730 1.00 72.25 97 ALA A O 1
ATOM 709 N N . LEU A 1 98 ? -11.034 15.022 24.740 1.00 75.31 98 LEU A N 1
ATOM 710 C CA . LEU A 1 98 ? -11.707 13.811 24.273 1.00 75.31 98 LEU A CA 1
ATOM 711 C C . LEU A 1 98 ? -12.013 13.874 22.770 1.00 75.31 98 LEU A C 1
ATOM 713 O O . LEU A 1 98 ? -11.811 12.883 22.077 1.00 75.31 98 LEU A O 1
ATOM 717 N N . GLU A 1 99 ? -12.428 15.030 22.244 1.00 77.06 99 GLU A N 1
ATOM 718 C CA . GLU A 1 99 ? -12.623 15.218 20.795 1.00 77.06 99 GLU A CA 1
ATOM 719 C C . GLU A 1 99 ? -11.324 14.982 20.017 1.00 77.06 99 GLU A C 1
ATOM 721 O O . GLU A 1 99 ? -11.312 14.248 19.031 1.00 77.06 99 GLU A O 1
ATOM 726 N N . THR A 1 100 ? -10.211 15.534 20.512 1.00 75.94 100 THR A N 1
ATOM 727 C CA . THR A 1 100 ? -8.883 15.344 19.907 1.00 75.94 100 THR A CA 1
ATOM 728 C C . THR A 1 100 ? -8.444 13.877 19.957 1.00 75.94 100 THR A C 1
ATOM 730 O O . THR A 1 100 ? -7.881 13.366 18.990 1.00 75.94 100 THR A O 1
ATOM 733 N N . ALA A 1 101 ? -8.724 13.174 21.060 1.00 75.06 101 ALA A N 1
ATOM 734 C CA . ALA A 1 101 ? -8.415 11.752 21.190 1.00 75.06 101 ALA A CA 1
ATOM 735 C C . ALA A 1 101 ? -9.239 10.886 20.219 1.00 75.06 101 ALA A C 1
ATOM 737 O O . ALA A 1 101 ? -8.692 9.977 19.597 1.00 75.06 101 ALA A O 1
ATOM 738 N N . ILE A 1 102 ? -10.533 11.183 20.051 1.00 78.50 102 ILE A N 1
ATOM 739 C CA . ILE A 1 102 ? -11.407 10.478 19.102 1.00 78.50 102 ILE A CA 1
ATOM 740 C C . ILE A 1 102 ? -10.960 10.741 17.657 1.00 78.50 102 ILE A C 1
ATOM 742 O O . ILE A 1 102 ? -10.832 9.795 16.883 1.00 78.50 102 ILE A O 1
ATOM 746 N N . ASP A 1 103 ? -10.675 11.996 17.297 1.00 81.00 103 ASP A N 1
ATOM 747 C CA . ASP A 1 103 ? -10.185 12.361 15.959 1.00 81.00 103 ASP A CA 1
ATOM 748 C C . ASP A 1 103 ? -8.861 11.655 15.626 1.00 81.00 103 ASP A C 1
ATOM 750 O O . ASP A 1 103 ? -8.690 11.123 14.528 1.00 81.00 103 ASP A O 1
ATOM 754 N N . HIS A 1 104 ? -7.945 11.570 16.596 1.00 80.75 104 HIS A N 1
ATOM 755 C CA . HIS A 1 104 ? -6.704 10.815 16.442 1.00 80.75 104 HIS A CA 1
ATOM 756 C C . HIS A 1 104 ? -6.962 9.325 16.168 1.00 80.75 104 HIS A C 1
ATOM 758 O O . HIS A 1 104 ? -6.440 8.785 15.195 1.00 80.75 104 HIS A O 1
ATOM 764 N N . GLN A 1 105 ? -7.802 8.671 16.975 1.00 79.25 105 GLN A N 1
ATOM 765 C CA . GLN A 1 105 ? -8.127 7.246 16.820 1.00 79.25 105 GLN A CA 1
ATOM 766 C C . GLN A 1 105 ? -8.792 6.944 15.468 1.00 79.25 105 GLN A C 1
ATOM 768 O O . GLN A 1 105 ? -8.425 5.983 14.795 1.00 79.25 105 GLN A O 1
ATOM 773 N N . LEU A 1 106 ? -9.722 7.793 15.018 1.00 81.25 106 LEU A N 1
ATOM 774 C CA . LEU A 1 106 ? -10.367 7.638 13.710 1.00 81.25 106 LEU A CA 1
ATOM 775 C C . LEU A 1 106 ? -9.368 7.765 12.555 1.00 81.25 106 LEU A C 1
ATOM 777 O O . LEU A 1 106 ? -9.440 6.998 11.596 1.00 81.25 106 LEU A O 1
ATOM 781 N N . LYS A 1 107 ? -8.412 8.696 12.650 1.00 84.38 107 LYS A N 1
ATOM 782 C CA . LYS A 1 107 ? -7.349 8.856 11.647 1.00 84.38 107 LYS A CA 1
ATOM 783 C C . LYS A 1 107 ? -6.405 7.660 11.609 1.00 84.38 107 LYS A C 1
ATOM 785 O O . LYS A 1 107 ? -6.034 7.233 10.519 1.00 84.38 107 LYS A O 1
ATOM 790 N N . VAL A 1 108 ? -6.045 7.109 12.769 1.00 84.69 108 VAL A N 1
ATOM 791 C CA . VAL A 1 108 ? -5.223 5.891 12.860 1.00 84.69 108 VAL A CA 1
ATOM 792 C C . VAL A 1 108 ? -5.955 4.706 12.228 1.00 84.69 108 VAL A C 1
ATOM 794 O O . VAL A 1 108 ? -5.374 4.022 11.389 1.00 84.69 108 VAL A O 1
ATOM 797 N N . ASN A 1 109 ? -7.245 4.520 12.525 1.00 83.44 109 ASN A N 1
ATOM 798 C CA . ASN A 1 109 ? -8.050 3.467 11.898 1.00 83.44 109 ASN A CA 1
ATOM 799 C C . ASN A 1 109 ? -8.186 3.653 10.383 1.00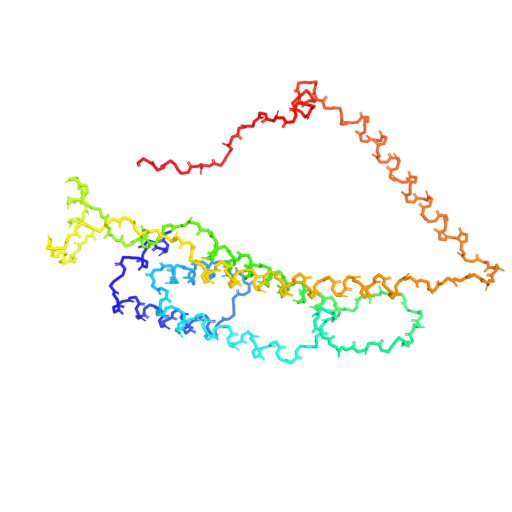 83.44 109 ASN A C 1
ATOM 801 O O . ASN A 1 109 ? -8.044 2.688 9.637 1.00 83.44 109 ASN A O 1
ATOM 805 N N . GLY A 1 110 ? -8.417 4.882 9.914 1.00 86.12 110 GLY A N 1
ATOM 806 C CA . GLY A 1 110 ? -8.468 5.177 8.480 1.00 86.12 110 GLY A CA 1
ATOM 807 C C . GLY A 1 110 ? -7.142 4.882 7.772 1.00 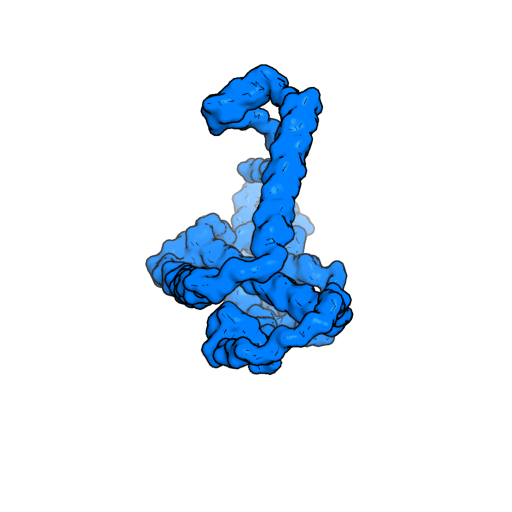86.12 110 GLY A C 1
ATOM 808 O O . GLY A 1 110 ? -7.129 4.298 6.692 1.00 86.12 110 GLY A O 1
ATOM 809 N N . ALA A 1 111 ? -6.010 5.222 8.394 1.00 86.25 111 ALA A N 1
ATOM 810 C CA . ALA A 1 111 ? -4.692 4.872 7.868 1.00 86.25 111 ALA A CA 1
ATOM 811 C C . ALA A 1 111 ? -4.453 3.350 7.857 1.00 86.25 111 ALA A C 1
ATOM 813 O O . ALA A 1 111 ? -3.884 2.831 6.896 1.00 86.25 111 ALA A O 1
ATOM 814 N N . GLY A 1 112 ? -4.922 2.638 8.887 1.00 87.06 112 GLY A N 1
ATOM 815 C CA . GLY A 1 112 ? -4.896 1.177 8.955 1.00 87.06 112 GLY A CA 1
ATOM 816 C C . GLY A 1 112 ? -5.688 0.518 7.823 1.00 87.06 112 GLY A C 1
ATOM 817 O O . GLY A 1 112 ? -5.160 -0.366 7.154 1.00 87.06 112 GLY A O 1
ATOM 818 N N . ASP A 1 113 ? -6.904 0.997 7.538 1.00 87.56 113 ASP A N 1
ATOM 819 C CA . ASP A 1 113 ? -7.720 0.523 6.406 1.00 87.56 113 ASP A CA 1
ATOM 820 C C . ASP A 1 113 ? -6.988 0.686 5.067 1.00 87.56 113 ASP A C 1
ATOM 822 O O . ASP A 1 113 ? -6.882 -0.258 4.280 1.00 87.56 113 ASP A O 1
ATOM 826 N N . HIS A 1 114 ? -6.400 1.863 4.831 1.00 89.31 114 HIS A N 1
ATOM 827 C CA . HIS A 1 114 ? -5.609 2.104 3.627 1.00 89.31 114 HIS A CA 1
ATOM 828 C C . HIS A 1 114 ? -4.425 1.140 3.499 1.00 89.31 114 HIS A C 1
ATOM 830 O O . HIS A 1 114 ? -4.172 0.638 2.401 1.00 89.31 114 HIS A O 1
ATOM 836 N N . LEU A 1 115 ? -3.720 0.857 4.599 1.00 89.94 115 LEU A N 1
ATOM 837 C CA . LEU A 1 115 ? -2.593 -0.073 4.611 1.00 89.94 115 LEU A CA 1
ATOM 838 C C . LEU A 1 115 ? -3.040 -1.499 4.276 1.00 89.94 115 LEU A C 1
ATOM 840 O O . LEU A 1 115 ? -2.447 -2.123 3.398 1.00 89.94 115 LEU A O 1
ATOM 844 N N . LEU A 1 116 ? -4.109 -1.989 4.907 1.00 90.00 116 LEU A N 1
ATOM 845 C CA . LEU A 1 116 ? -4.637 -3.333 4.662 1.00 90.00 116 LEU A CA 1
ATOM 846 C C . LEU A 1 116 ? -5.128 -3.502 3.231 1.00 90.00 116 LEU A C 1
ATOM 848 O O . LEU A 1 116 ? -4.765 -4.464 2.555 1.00 90.00 116 LEU A O 1
ATOM 852 N N . ARG A 1 117 ? -5.901 -2.532 2.737 1.00 90.31 117 ARG A N 1
ATOM 853 C CA . ARG A 1 117 ? -6.388 -2.539 1.358 1.00 90.31 117 ARG A CA 1
ATOM 854 C C . ARG A 1 117 ? -5.233 -2.518 0.358 1.00 90.31 117 ARG A C 1
ATOM 856 O O . ARG A 1 117 ? -5.292 -3.221 -0.649 1.00 90.31 117 ARG A O 1
ATOM 863 N N . SER A 1 118 ? -4.200 -1.716 0.621 1.00 91.31 118 SER A N 1
ATOM 864 C CA . SER A 1 118 ? -3.020 -1.634 -0.242 1.00 91.31 118 SER A CA 1
ATOM 865 C C . SER A 1 118 ? -2.222 -2.937 -0.234 1.00 91.31 118 SER A C 1
ATOM 867 O O . SER A 1 118 ? -1.814 -3.392 -1.299 1.00 91.31 118 SER A O 1
ATOM 869 N N . LEU A 1 119 ? -2.026 -3.549 0.937 1.00 91.50 119 LEU A N 1
ATOM 870 C CA . LEU A 1 119 ? -1.283 -4.799 1.088 1.00 91.50 119 LEU A CA 1
ATOM 871 C C . LEU A 1 119 ? -2.005 -5.963 0.399 1.00 91.50 119 LEU A C 1
ATOM 873 O O . LEU A 1 119 ? -1.425 -6.620 -0.462 1.00 91.50 119 LEU A O 1
ATOM 877 N N . LEU A 1 120 ? -3.296 -6.155 0.682 1.00 92.62 120 LEU A N 1
ATOM 878 C CA . LEU A 1 120 ? -4.114 -7.172 0.011 1.00 92.62 120 LEU A CA 1
ATOM 879 C C . LEU A 1 120 ? -4.159 -6.956 -1.505 1.00 92.62 120 LEU A C 1
ATOM 881 O O . LEU A 1 120 ? -4.056 -7.909 -2.276 1.00 92.62 120 LEU A O 1
ATOM 885 N N . GLY A 1 121 ? -4.259 -5.696 -1.939 1.00 91.69 121 GLY A N 1
ATOM 886 C CA . GLY A 1 121 ? -4.184 -5.334 -3.349 1.00 91.69 121 GLY A CA 1
ATOM 887 C C . GLY A 1 121 ? -2.865 -5.762 -3.994 1.00 91.69 121 GLY A C 1
ATOM 888 O O . GLY A 1 121 ? -2.887 -6.340 -5.076 1.00 91.69 121 GLY A O 1
ATOM 889 N N . SER A 1 122 ? -1.730 -5.528 -3.326 1.00 90.75 122 SER A N 1
ATOM 890 C CA . SER A 1 122 ? -0.415 -5.932 -3.839 1.00 90.75 122 SER A CA 1
ATOM 891 C C . SER A 1 122 ? -0.205 -7.446 -3.890 1.00 90.75 122 SER A C 1
ATOM 893 O O . SER A 1 122 ? 0.549 -7.901 -4.734 1.00 90.75 122 SER A O 1
ATOM 895 N N . LEU A 1 123 ? -0.892 -8.219 -3.045 1.00 92.62 123 LEU A N 1
ATOM 896 C CA . LEU A 1 123 ? -0.763 -9.680 -3.010 1.00 92.62 123 LEU A CA 1
ATOM 897 C C . LEU A 1 123 ? -1.653 -10.371 -4.052 1.00 92.62 123 LEU A C 1
ATOM 899 O O . LEU A 1 123 ? -1.238 -11.330 -4.688 1.00 92.62 123 LEU A O 1
ATOM 903 N N . ILE A 1 124 ? -2.891 -9.896 -4.231 1.00 93.31 124 ILE A N 1
ATOM 904 C CA . ILE A 1 124 ? -3.921 -10.644 -4.975 1.00 93.31 124 ILE A CA 1
ATOM 905 C C . ILE A 1 124 ? -4.148 -10.094 -6.393 1.00 93.31 124 ILE A C 1
ATOM 907 O O . ILE A 1 124 ? -4.650 -10.805 -7.266 1.00 93.31 124 ILE A O 1
ATOM 911 N N . LEU A 1 125 ? -3.829 -8.826 -6.668 1.00 90.31 125 LEU A N 1
ATOM 912 C CA . LEU A 1 125 ? -4.138 -8.237 -7.972 1.00 90.31 125 LEU A CA 1
ATOM 913 C C . LEU A 1 125 ? -3.082 -8.572 -9.030 1.00 90.31 125 LEU A C 1
ATOM 915 O O . LEU A 1 125 ? -1.880 -8.617 -8.773 1.00 90.31 125 LEU A O 1
ATOM 919 N N . TYR A 1 126 ? -3.550 -8.711 -10.270 1.00 90.56 126 TYR A N 1
ATOM 920 C CA . TYR A 1 126 ? -2.695 -8.723 -11.451 1.00 90.56 126 TYR A CA 1
ATOM 921 C C . TYR A 1 126 ? -2.358 -7.287 -11.843 1.00 90.56 126 TYR A C 1
ATOM 923 O O . TYR A 1 126 ? -3.254 -6.493 -12.142 1.00 90.56 126 TYR A O 1
ATOM 931 N N . TYR A 1 127 ? -1.073 -6.949 -11.879 1.00 87.56 127 TYR A N 1
ATOM 932 C CA . TYR A 1 127 ? -0.617 -5.618 -12.278 1.00 87.56 127 TYR A CA 1
ATOM 933 C C . TYR A 1 127 ? 0.723 -5.679 -13.018 1.00 87.56 127 TYR A C 1
ATOM 935 O O . TYR A 1 127 ? 1.502 -6.610 -12.812 1.00 87.56 127 TYR A O 1
ATOM 943 N N . PRO A 1 128 ? 1.019 -4.720 -13.909 1.00 83.88 128 PRO A N 1
ATOM 944 C CA . PRO A 1 128 ? 2.287 -4.705 -14.621 1.00 83.88 128 PRO A CA 1
ATOM 945 C C . PRO A 1 128 ? 3.428 -4.303 -13.677 1.00 83.88 128 PRO A C 1
ATOM 947 O O . PRO A 1 128 ? 3.363 -3.297 -12.970 1.00 83.88 128 PRO A O 1
ATOM 950 N N . ILE A 1 129 ? 4.501 -5.084 -13.700 1.00 79.88 129 ILE A N 1
ATOM 951 C CA . ILE A 1 129 ? 5.765 -4.792 -13.026 1.00 79.88 129 ILE A CA 1
ATOM 952 C C . ILE A 1 129 ? 6.666 -4.078 -14.034 1.00 79.88 129 ILE A C 1
ATOM 954 O O . ILE A 1 129 ? 6.662 -4.393 -15.222 1.00 79.88 129 ILE A O 1
ATOM 958 N N . ASP A 1 130 ? 7.454 -3.110 -13.566 1.00 73.31 130 ASP A N 1
ATOM 959 C CA . ASP A 1 130 ? 8.425 -2.388 -14.394 1.00 73.31 130 ASP A CA 1
ATOM 960 C C . ASP A 1 130 ? 7.816 -1.580 -15.558 1.00 73.31 130 ASP A C 1
ATOM 962 O O . ASP A 1 130 ? 8.535 -1.183 -16.471 1.00 73.31 130 ASP A O 1
ATOM 966 N N . GLN A 1 131 ? 6.521 -1.242 -15.503 1.00 72.81 131 GLN A N 1
ATOM 967 C CA . GLN A 1 131 ? 5.813 -0.500 -16.564 1.00 72.81 131 GLN A CA 1
ATOM 968 C C . GLN A 1 131 ? 6.448 0.850 -16.948 1.00 72.81 131 GLN A C 1
ATOM 970 O O . GLN A 1 131 ? 6.178 1.389 -18.020 1.00 72.81 131 GLN A O 1
ATOM 975 N N . TYR A 1 132 ? 7.282 1.412 -16.069 1.00 70.31 132 TYR A N 1
ATOM 976 C CA . TYR A 1 132 ? 7.969 2.686 -16.278 1.00 70.31 132 TYR A CA 1
ATOM 977 C C . TYR 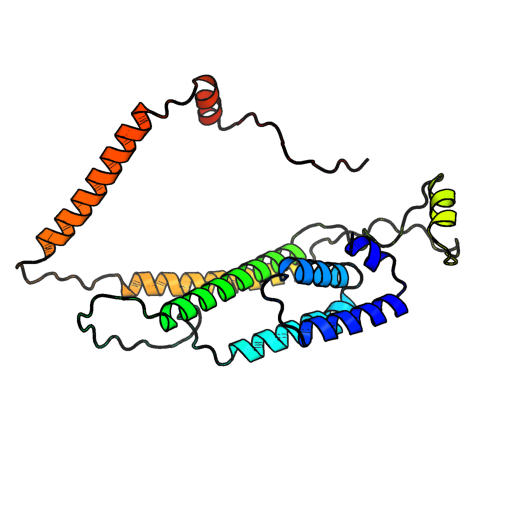A 1 132 ? 9.461 2.548 -16.586 1.00 70.31 132 TYR A C 1
ATOM 979 O O . TYR A 1 132 ? 10.093 3.545 -16.953 1.00 70.31 132 TYR A O 1
ATOM 987 N N . LYS A 1 133 ? 10.030 1.338 -16.480 1.00 66.00 133 LYS A N 1
ATOM 988 C CA . LYS A 1 133 ? 11.360 1.077 -17.031 1.00 66.00 133 LYS A CA 1
ATOM 989 C C . LYS A 1 133 ? 11.230 1.150 -18.547 1.00 66.00 133 LYS A C 1
ATOM 991 O O . LYS A 1 133 ? 10.295 0.605 -19.127 1.00 66.00 133 LYS A O 1
ATOM 996 N N . CYS A 1 134 ? 12.123 1.893 -19.194 1.00 55.56 134 CYS A N 1
ATOM 997 C CA . CYS A 1 134 ? 12.060 2.036 -20.642 1.00 55.56 134 CYS A CA 1
ATOM 998 C C . CYS A 1 134 ? 12.267 0.674 -21.306 1.00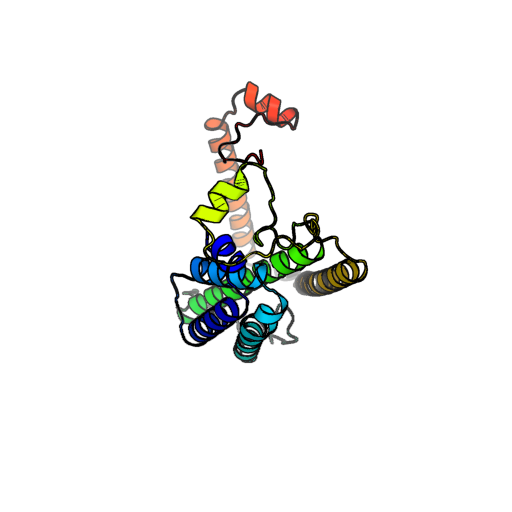 55.56 134 CYS A C 1
ATOM 1000 O O . CYS A 1 134 ? 13.368 0.129 -21.260 1.00 55.56 134 CYS A O 1
ATOM 1002 N N . ILE A 1 135 ? 11.212 0.131 -21.907 1.00 54.66 135 ILE A N 1
ATOM 1003 C CA . ILE A 1 135 ? 11.278 -1.075 -22.727 1.00 54.66 135 ILE A CA 1
ATOM 1004 C C . ILE A 1 135 ? 10.377 -0.859 -23.942 1.00 54.66 135 ILE A C 1
ATOM 1006 O O . ILE A 1 135 ? 9.305 -1.439 -23.999 1.00 54.66 135 ILE A O 1
ATOM 1010 N N . LEU A 1 136 ? 10.748 -0.014 -24.911 1.00 53.25 136 LEU A N 1
ATOM 1011 C CA . LEU A 1 136 ? 10.055 -0.019 -26.208 1.00 53.25 136 LEU A CA 1
ATOM 1012 C C . LEU A 1 136 ? 10.981 0.335 -27.376 1.00 53.25 136 LEU A C 1
ATOM 1014 O O . LEU A 1 136 ? 11.407 1.474 -27.543 1.00 53.25 136 LEU A O 1
ATOM 1018 N N . HIS A 1 137 ? 11.185 -0.656 -28.245 1.00 51.41 137 HIS A N 1
ATOM 1019 C CA . HIS A 1 137 ? 11.705 -0.510 -29.604 1.00 51.41 137 HIS A CA 1
ATOM 1020 C C . HIS A 1 137 ? 10.540 -0.362 -30.600 1.00 51.41 137 HIS A C 1
ATOM 1022 O O . HIS A 1 137 ? 10.337 -1.220 -31.457 1.00 51.41 137 HIS A O 1
ATOM 1028 N N . HIS A 1 138 ? 9.733 0.700 -30.501 1.00 50.97 138 HIS A N 1
ATOM 1029 C CA . HIS A 1 138 ? 8.913 1.074 -31.660 1.00 50.97 138 HIS A CA 1
ATOM 1030 C C . HIS A 1 138 ? 9.867 1.610 -32.751 1.00 50.97 138 HIS A C 1
ATOM 1032 O O . HIS A 1 138 ? 10.787 2.352 -32.404 1.00 50.97 138 HIS A O 1
ATOM 1038 N N . PRO A 1 139 ? 9.691 1.297 -34.050 1.00 52.22 139 PRO A N 1
ATOM 1039 C CA . PRO A 1 139 ? 10.593 1.768 -35.112 1.00 52.22 139 PRO A CA 1
ATOM 1040 C C . PRO A 1 139 ? 10.802 3.293 -35.108 1.00 52.22 139 PRO A C 1
ATOM 1042 O O . PRO A 1 139 ? 11.899 3.774 -35.364 1.00 52.22 139 PRO A O 1
ATOM 1045 N N . ASN A 1 140 ? 9.768 4.051 -34.718 1.00 52.72 140 ASN A N 1
ATOM 1046 C CA . ASN A 1 140 ? 9.832 5.513 -34.567 1.00 52.72 140 ASN A CA 1
ATOM 1047 C C . ASN A 1 140 ? 10.257 5.994 -33.162 1.00 52.72 140 ASN A C 1
ATOM 1049 O O . ASN A 1 140 ? 10.381 7.197 -32.953 1.00 52.72 140 ASN A O 1
ATOM 1053 N N . ALA A 1 141 ? 10.460 5.098 -32.188 1.00 54.25 141 ALA A N 1
ATOM 1054 C CA . ALA A 1 141 ? 10.928 5.462 -30.846 1.00 54.25 141 ALA A CA 1
ATOM 1055 C C . ALA A 1 141 ? 12.432 5.748 -30.810 1.00 54.25 141 ALA A C 1
ATOM 1057 O O . ALA A 1 141 ? 12.861 6.511 -29.956 1.00 54.25 141 ALA A O 1
ATOM 1058 N N . ALA A 1 142 ? 13.219 5.215 -31.751 1.00 53.19 142 ALA A N 1
ATOM 1059 C CA . ALA A 1 142 ? 14.657 5.482 -31.824 1.00 53.19 142 ALA A CA 1
ATOM 1060 C C . ALA A 1 142 ? 14.964 6.985 -31.966 1.00 53.19 142 ALA A C 1
ATOM 1062 O O . ALA A 1 142 ? 15.791 7.510 -31.231 1.00 53.19 142 ALA A O 1
ATOM 1063 N N . ALA A 1 143 ? 14.227 7.693 -32.831 1.00 57.62 143 ALA A N 1
ATOM 1064 C CA . ALA A 1 143 ? 14.375 9.139 -33.014 1.00 57.62 143 ALA A CA 1
ATOM 1065 C C . ALA A 1 143 ? 13.927 9.951 -31.782 1.00 57.62 143 ALA A C 1
ATOM 1067 O O . ALA A 1 143 ? 14.470 11.017 -31.502 1.00 57.62 143 ALA A O 1
ATOM 1068 N N . LEU A 1 144 ? 12.934 9.451 -31.036 1.00 55.88 144 LEU A N 1
ATOM 1069 C CA . LEU A 1 144 ? 12.452 10.092 -29.811 1.00 55.88 144 LEU A CA 1
ATOM 1070 C C . LEU A 1 144 ? 13.421 9.854 -28.639 1.00 55.88 144 LEU A C 1
ATOM 1072 O O . LEU A 1 144 ? 13.666 10.757 -27.847 1.00 55.88 144 LEU A O 1
ATOM 1076 N N . GLU A 1 145 ? 13.996 8.656 -28.539 1.00 56.84 145 GLU A N 1
ATOM 1077 C CA . GLU A 1 145 ? 14.981 8.289 -27.518 1.00 56.84 145 GLU A CA 1
ATOM 1078 C C . GLU A 1 145 ? 16.347 8.938 -27.788 1.00 56.84 145 GLU A C 1
ATOM 1080 O O . GLU A 1 145 ? 16.989 9.356 -26.836 1.00 56.84 145 GLU A O 1
ATOM 1085 N N . GLU A 1 146 ? 16.757 9.150 -29.043 1.00 57.12 146 GLU A N 1
ATOM 1086 C CA . GLU A 1 146 ? 17.929 9.982 -29.383 1.00 57.12 146 GLU A CA 1
ATOM 1087 C C . GLU A 1 146 ? 17.767 11.430 -28.880 1.00 57.12 146 GLU A C 1
ATOM 1089 O O . GLU A 1 146 ? 18.725 12.064 -28.442 1.00 57.12 146 GLU A O 1
ATOM 1094 N N . TRP A 1 147 ? 16.531 11.939 -28.878 1.00 54.78 147 TRP A N 1
ATOM 1095 C CA . TRP A 1 147 ? 16.195 13.269 -28.364 1.00 54.78 147 TRP A CA 1
ATOM 1096 C C . TRP A 1 147 ? 16.063 13.338 -26.834 1.00 54.78 147 TRP A C 1
ATOM 1098 O O . TRP A 1 147 ? 16.341 14.382 -26.244 1.00 54.78 147 TRP A O 1
ATOM 1108 N N . ILE A 1 148 ? 15.602 12.265 -26.182 1.00 54.69 148 ILE A N 1
ATOM 1109 C CA . ILE A 1 148 ? 15.251 12.258 -24.747 1.00 54.69 148 ILE A CA 1
ATOM 1110 C C . ILE A 1 148 ? 16.339 11.597 -23.880 1.00 54.69 148 ILE A C 1
ATOM 1112 O O . ILE A 1 148 ? 16.485 11.936 -22.703 1.00 54.69 148 ILE A O 1
ATOM 1116 N N . SER A 1 149 ? 17.119 10.669 -24.434 1.00 51.72 149 SER A N 1
ATOM 1117 C CA . SER A 1 149 ? 18.104 9.859 -23.721 1.00 51.72 149 SER A CA 1
ATOM 1118 C C . SER A 1 149 ? 19.521 10.142 -24.219 1.00 51.72 149 SER A C 1
ATOM 1120 O O . SER A 1 149 ? 19.985 9.581 -25.202 1.00 51.72 149 SER A O 1
ATOM 1122 N N . THR A 1 150 ? 20.277 10.936 -23.459 1.00 48.28 150 THR A N 1
ATOM 1123 C CA . THR A 1 150 ? 21.736 11.099 -23.626 1.00 48.28 150 THR A CA 1
ATOM 1124 C C . THR A 1 150 ? 22.548 9.926 -23.062 1.00 48.28 150 THR A C 1
ATOM 1126 O O . THR A 1 150 ? 23.768 10.014 -22.943 1.00 48.28 150 THR A O 1
ATOM 1129 N N . LYS A 1 151 ? 21.882 8.846 -22.635 1.00 50.44 151 LYS A N 1
ATOM 1130 C CA . LYS A 1 151 ? 22.530 7.664 -22.066 1.00 50.44 151 LYS A CA 1
ATOM 1131 C C . LYS A 1 151 ? 22.687 6.589 -23.128 1.00 50.44 151 LYS A C 1
ATOM 1133 O O . LYS A 1 151 ? 21.705 6.223 -23.771 1.00 50.44 151 LYS A O 1
ATOM 1138 N N . ASP A 1 152 ? 23.904 6.063 -23.216 1.00 44.06 152 ASP A N 1
ATOM 1139 C CA . ASP A 1 152 ? 24.314 4.937 -24.051 1.00 44.06 152 ASP A CA 1
ATOM 1140 C C . ASP A 1 152 ? 23.502 3.677 -23.703 1.00 44.06 152 ASP A C 1
ATOM 1142 O O . ASP A 1 152 ? 23.916 2.832 -22.906 1.00 44.06 152 ASP A O 1
ATOM 1146 N N . TYR A 1 153 ? 22.302 3.546 -24.267 1.00 50.34 153 TYR A N 1
ATOM 1147 C CA . TYR A 1 153 ? 21.603 2.270 -24.298 1.00 50.34 153 TYR A CA 1
ATOM 1148 C C . TYR A 1 153 ? 22.309 1.411 -25.342 1.00 50.34 153 TYR A C 1
ATOM 1150 O O . TYR A 1 153 ? 22.065 1.537 -26.540 1.00 50.34 153 TYR A O 1
ATOM 1158 N N . SER A 1 154 ? 23.232 0.563 -24.890 1.00 49.72 154 SER A N 1
ATOM 1159 C CA . SER A 1 154 ? 23.828 -0.448 -25.754 1.00 49.72 154 SER A CA 1
ATOM 1160 C C . SER A 1 154 ? 22.714 -1.351 -26.291 1.00 49.72 154 SER A C 1
ATOM 1162 O O . SER A 1 154 ? 21.975 -1.980 -25.532 1.00 49.72 154 SER A O 1
ATOM 1164 N N . GLY A 1 155 ? 22.572 -1.387 -27.616 1.00 51.00 155 GLY A N 1
ATOM 1165 C CA . GLY A 1 155 ? 21.517 -2.107 -28.339 1.00 51.00 155 GLY A CA 1
ATOM 1166 C C . GLY A 1 155 ? 21.592 -3.637 -28.265 1.00 51.00 155 GLY A C 1
ATOM 1167 O O . GLY A 1 155 ? 20.939 -4.305 -29.057 1.00 51.00 155 GLY A O 1
ATOM 1168 N N . ASP A 1 156 ? 22.364 -4.196 -27.330 1.00 50.19 156 ASP A N 1
ATOM 1169 C CA . ASP A 1 156 ? 22.703 -5.623 -27.271 1.00 50.19 156 ASP A CA 1
ATOM 1170 C C . ASP A 1 156 ? 21.838 -6.435 -26.290 1.00 50.19 156 ASP A C 1
ATOM 1172 O O . ASP A 1 156 ? 22.067 -7.634 -26.110 1.00 50.19 156 ASP A O 1
ATOM 1176 N N . LYS A 1 157 ? 20.844 -5.828 -25.621 1.00 55.53 157 LYS A N 1
ATOM 1177 C CA . LYS A 1 157 ? 19.966 -6.567 -24.696 1.00 55.53 157 LYS A CA 1
ATOM 1178 C C . LYS A 1 157 ? 18.726 -7.129 -25.409 1.00 55.53 157 LYS A C 1
ATOM 1180 O O . LYS A 1 157 ? 18.004 -6.364 -26.046 1.00 55.53 157 LYS A O 1
ATOM 1185 N N . PRO A 1 158 ? 18.443 -8.441 -25.282 1.00 52.88 158 PRO A N 1
ATOM 1186 C CA . PRO A 1 158 ? 17.292 -9.069 -25.924 1.00 52.88 158 PRO A CA 1
ATOM 1187 C C . PRO A 1 158 ? 15.966 -8.497 -25.409 1.00 52.88 158 PRO A C 1
ATOM 1189 O O . PRO A 1 158 ? 15.871 -8.046 -24.267 1.00 52.88 158 PRO A O 1
ATOM 1192 N N . MET A 1 159 ? 14.942 -8.542 -26.268 1.00 53.59 159 MET A N 1
ATOM 1193 C CA . MET A 1 159 ? 13.590 -8.045 -25.996 1.00 53.59 159 MET A CA 1
ATOM 1194 C C . MET A 1 159 ? 13.043 -8.628 -24.686 1.00 53.59 159 MET A C 1
ATOM 1196 O O . MET A 1 159 ? 12.871 -9.840 -24.565 1.00 53.59 159 MET A O 1
ATOM 1200 N N . VAL A 1 160 ? 12.748 -7.767 -23.712 1.00 59.47 160 VAL A N 1
ATOM 1201 C CA . VAL A 1 160 ? 12.123 -8.179 -22.450 1.00 59.47 160 VAL A CA 1
ATOM 1202 C C . VAL A 1 160 ? 10.621 -7.945 -22.578 1.00 59.47 160 VAL A C 1
ATOM 1204 O O . VAL A 1 160 ? 10.180 -6.817 -22.779 1.00 59.47 160 VAL A O 1
ATOM 1207 N N . ALA A 1 161 ? 9.831 -9.014 -22.517 1.00 61.62 161 ALA A N 1
ATOM 1208 C CA . ALA A 1 161 ? 8.374 -8.914 -22.488 1.00 61.62 161 ALA A CA 1
ATOM 1209 C C . ALA A 1 161 ? 7.910 -8.114 -21.253 1.00 61.62 161 ALA A C 1
ATOM 1211 O O . ALA A 1 161 ? 8.606 -8.126 -20.232 1.00 61.62 161 ALA A O 1
ATOM 1212 N N . PRO A 1 162 ? 6.744 -7.439 -21.306 1.00 71.38 162 PRO A N 1
ATOM 1213 C CA . PRO A 1 162 ? 6.184 -6.789 -20.127 1.00 71.38 162 PRO A CA 1
ATOM 1214 C C . PRO A 1 162 ? 6.052 -7.809 -18.996 1.00 71.38 162 PRO A C 1
ATOM 1216 O O . PRO A 1 162 ? 5.453 -8.874 -19.169 1.00 71.38 162 PRO A O 1
ATOM 1219 N N . LYS A 1 163 ? 6.644 -7.491 -17.844 1.00 80.88 163 LYS A N 1
ATOM 1220 C CA . LYS A 1 163 ? 6.567 -8.333 -16.655 1.00 80.88 163 LYS A CA 1
ATOM 1221 C C . LYS A 1 163 ? 5.247 -8.043 -15.953 1.00 80.88 163 LYS A C 1
ATOM 1223 O O . LYS A 1 163 ? 4.881 -6.887 -15.775 1.00 80.88 163 LYS A O 1
ATOM 1228 N N . TRP A 1 164 ? 4.541 -9.084 -15.544 1.00 86.94 164 TRP A N 1
ATOM 1229 C CA . TRP A 1 164 ? 3.302 -8.961 -14.785 1.00 86.94 164 TRP A CA 1
ATOM 1230 C C . TRP A 1 164 ? 3.482 -9.601 -13.420 1.00 86.94 164 TRP A C 1
ATOM 1232 O O . TRP A 1 164 ? 4.167 -10.615 -13.289 1.00 86.94 164 TRP A O 1
ATOM 1242 N N . HIS A 1 165 ? 2.872 -8.986 -12.419 1.00 89.94 165 HIS A N 1
ATOM 1243 C CA . HIS A 1 165 ? 2.625 -9.606 -11.137 1.00 89.94 165 HIS A CA 1
ATOM 1244 C C . HIS A 1 165 ? 1.523 -10.645 -11.314 1.00 89.94 165 HIS A C 1
ATOM 1246 O O . HIS A 1 165 ? 0.444 -10.336 -11.829 1.00 89.94 165 HIS A O 1
ATOM 1252 N N . ILE A 1 166 ? 1.832 -11.878 -10.933 1.00 92.50 166 ILE A N 1
ATOM 1253 C CA . ILE A 1 166 ? 0.908 -13.004 -10.921 1.00 92.50 166 ILE A CA 1
ATOM 1254 C C . ILE A 1 166 ? 0.951 -13.520 -9.485 1.00 92.50 166 ILE A C 1
ATOM 1256 O O . ILE A 1 166 ? 2.028 -13.969 -9.094 1.00 92.50 166 ILE A O 1
ATOM 1260 N N . PRO A 1 167 ? -0.169 -13.460 -8.741 1.00 95.00 167 PRO A N 1
ATOM 1261 C CA . PRO A 1 167 ? -0.217 -13.924 -7.361 1.00 95.00 167 PRO A CA 1
ATOM 1262 C C . PRO A 1 167 ? 0.316 -15.350 -7.237 1.00 95.00 167 PRO A C 1
ATOM 1264 O O . PRO A 1 167 ? -0.175 -16.261 -7.917 1.00 95.00 167 PRO A O 1
ATOM 1267 N N . SER A 1 168 ? 1.333 -15.533 -6.400 1.00 95.00 168 SER A N 1
ATOM 1268 C CA . SER A 1 168 ? 1.869 -16.852 -6.072 1.00 95.00 168 SER A CA 1
ATOM 1269 C C . SER A 1 168 ? 0.976 -17.572 -5.058 1.00 95.00 168 SER A C 1
ATOM 1271 O O . SER A 1 168 ? 0.082 -16.980 -4.451 1.00 95.00 168 SER A O 1
ATOM 1273 N N . VAL A 1 169 ? 1.202 -18.875 -4.866 1.00 96.44 169 VAL A N 1
ATOM 1274 C CA . VAL A 1 169 ? 0.455 -19.646 -3.857 1.00 96.44 169 VAL A CA 1
ATOM 1275 C C . VAL A 1 169 ? 0.737 -19.089 -2.462 1.00 96.44 169 VAL A C 1
ATOM 1277 O O . VAL A 1 169 ? -0.189 -18.893 -1.685 1.00 96.44 169 VAL A O 1
ATOM 1280 N N . GLU A 1 170 ? 1.993 -18.742 -2.191 1.00 96.38 170 GLU A N 1
ATOM 1281 C CA . GLU A 1 170 ? 2.444 -18.178 -0.921 1.00 96.38 170 GLU A CA 1
ATOM 1282 C C . GLU A 1 170 ? 1.833 -16.792 -0.660 1.00 96.38 170 GLU A C 1
ATOM 1284 O O . GLU A 1 170 ? 1.427 -16.497 0.461 1.00 96.38 170 GLU A O 1
ATOM 1289 N N . GLU A 1 171 ? 1.719 -15.940 -1.686 1.00 94.38 171 GLU A N 1
ATOM 1290 C CA . GLU A 1 171 ? 1.077 -14.621 -1.565 1.00 94.38 171 GLU A CA 1
ATOM 1291 C C . GLU A 1 171 ? -0.420 -14.740 -1.265 1.00 94.38 171 GLU A C 1
ATOM 1293 O O . GLU A 1 171 ? -0.958 -13.977 -0.460 1.00 94.38 171 GLU A O 1
ATOM 1298 N N . VAL A 1 172 ? -1.094 -15.715 -1.883 1.00 95.12 172 VAL A N 1
ATOM 1299 C CA . VAL A 1 172 ? -2.513 -16.000 -1.636 1.00 95.12 172 VAL A CA 1
ATOM 1300 C C . VAL A 1 172 ? -2.722 -16.596 -0.243 1.00 95.12 172 VAL A C 1
ATOM 1302 O O . VAL A 1 172 ? -3.650 -16.189 0.453 1.00 95.12 172 VAL A O 1
ATOM 1305 N N . GLU A 1 173 ? -1.869 -17.527 0.186 1.00 96.31 173 GLU A N 1
ATOM 1306 C CA . GLU A 1 173 ? -1.891 -18.086 1.543 1.00 96.31 173 GLU A CA 1
ATOM 1307 C C . GLU A 1 173 ? -1.688 -16.989 2.589 1.00 96.31 173 GLU A C 1
ATOM 1309 O O . GLU A 1 173 ? -2.512 -16.847 3.490 1.00 96.31 173 GLU A O 1
ATOM 1314 N N . PHE A 1 174 ? -0.680 -16.134 2.408 1.00 96.19 174 PHE A N 1
ATOM 1315 C CA . PHE A 1 174 ? -0.432 -15.004 3.298 1.00 96.19 174 PHE A CA 1
ATOM 1316 C C . PHE A 1 174 ? -1.607 -14.014 3.334 1.00 96.19 174 PHE A C 1
ATOM 1318 O O . PHE A 1 174 ? -1.976 -13.509 4.396 1.00 96.19 174 PHE A O 1
ATOM 1325 N N . ALA A 1 175 ? -2.242 -13.746 2.190 1.00 95.06 175 ALA A N 1
ATOM 1326 C CA . ALA A 1 175 ? -3.425 -12.895 2.150 1.00 95.06 175 ALA A CA 1
ATOM 1327 C C . ALA A 1 175 ? -4.615 -13.509 2.911 1.00 95.06 175 ALA A C 1
ATOM 1329 O O . ALA A 1 175 ? -5.348 -12.775 3.576 1.00 95.06 175 ALA A O 1
ATOM 1330 N N . ASN A 1 176 ? -4.793 -14.833 2.850 1.00 93.69 176 ASN A N 1
ATOM 1331 C CA . ASN A 1 176 ? -5.813 -15.532 3.633 1.00 93.69 176 ASN A CA 1
ATOM 1332 C C . ASN A 1 176 ? -5.510 -15.468 5.133 1.00 93.69 176 ASN A C 1
ATOM 1334 O O . ASN A 1 176 ? -6.400 -15.112 5.897 1.00 93.69 176 ASN A O 1
ATOM 1338 N N . GLU A 1 177 ? -4.264 -15.713 5.551 1.00 95.12 177 GLU A N 1
ATOM 1339 C CA . GLU A 1 177 ? -3.854 -15.576 6.958 1.00 95.12 177 GLU A CA 1
ATOM 1340 C C . GLU A 1 177 ? -4.138 -14.167 7.496 1.00 95.12 177 GLU A C 1
ATOM 1342 O O . GLU A 1 177 ? -4.657 -14.003 8.603 1.00 95.12 177 GLU A O 1
ATOM 1347 N N . LEU A 1 178 ? -3.843 -13.138 6.695 1.00 92.12 178 LEU A N 1
ATOM 1348 C CA . LEU A 1 178 ? -4.115 -11.749 7.050 1.00 92.12 178 LEU A CA 1
ATOM 1349 C C . LEU A 1 178 ? -5.621 -11.476 7.192 1.00 92.12 178 LEU A C 1
ATOM 1351 O O . LEU A 1 178 ? -6.040 -10.807 8.140 1.00 92.12 178 LEU A O 1
ATOM 1355 N N . LEU A 1 179 ? -6.441 -11.978 6.265 1.00 91.44 179 LEU A N 1
ATOM 1356 C CA . LEU A 1 179 ? -7.899 -11.834 6.320 1.00 91.44 179 LEU A CA 1
ATOM 1357 C C . LEU A 1 179 ? -8.494 -12.566 7.521 1.00 91.44 179 LEU A C 1
ATOM 1359 O O . LEU A 1 179 ? -9.315 -11.987 8.232 1.00 91.44 179 LEU A O 1
ATOM 1363 N N . ASP A 1 180 ? -8.054 -13.796 7.773 1.00 91.56 180 ASP A N 1
ATOM 1364 C CA . ASP A 1 180 ? -8.504 -14.599 8.904 1.00 91.56 180 ASP A CA 1
ATOM 1365 C C . ASP A 1 180 ? -8.163 -13.911 10.224 1.00 91.56 180 ASP A C 1
ATOM 1367 O O . ASP A 1 180 ? -9.039 -13.773 11.076 1.00 91.56 180 ASP A O 1
ATOM 1371 N N . LEU A 1 181 ? -6.943 -13.383 10.370 1.00 88.81 181 LEU A N 1
ATOM 1372 C CA . LEU A 1 181 ? -6.547 -12.615 11.549 1.00 88.81 181 LEU A CA 1
ATOM 1373 C C . LEU A 1 181 ? -7.467 -11.404 11.772 1.00 88.81 181 LEU A C 1
ATOM 1375 O O . LEU A 1 181 ? -7.961 -11.194 12.879 1.00 88.81 181 LEU A O 1
ATOM 1379 N N . HIS A 1 182 ? -7.730 -10.608 10.731 1.00 85.56 182 HIS A N 1
ATOM 1380 C CA . HIS A 1 182 ? -8.579 -9.421 10.857 1.00 85.56 182 HIS A CA 1
ATOM 1381 C C . HIS A 1 182 ? -10.048 -9.752 11.125 1.00 85.56 182 HIS A C 1
ATOM 1383 O O . HIS A 1 182 ? -10.693 -9.072 11.928 1.00 85.56 182 HIS A O 1
ATOM 1389 N N . PHE A 1 183 ? -10.588 -10.779 10.471 1.00 87.25 183 PHE A N 1
ATOM 1390 C CA . PHE A 1 183 ? -11.978 -11.177 10.650 1.00 87.25 183 PHE A CA 1
ATOM 1391 C C . PHE A 1 183 ? -12.213 -11.882 11.977 1.00 87.25 183 PHE A C 1
ATOM 1393 O O . PHE A 1 183 ? -13.220 -11.588 12.611 1.00 87.25 183 PHE A O 1
ATOM 1400 N N . GLN A 1 184 ? -11.305 -12.743 12.437 1.00 86.88 184 GLN A N 1
ATOM 1401 C CA . GLN A 1 184 ? -11.429 -13.386 13.746 1.00 86.88 184 GLN A CA 1
ATOM 1402 C C . GLN A 1 184 ? -11.447 -12.347 14.865 1.00 86.88 184 GLN A C 1
ATOM 1404 O O . GLN A 1 184 ? -12.372 -12.352 15.669 1.00 86.88 184 GLN A O 1
ATOM 1409 N N . LEU A 1 185 ? -10.518 -11.384 14.853 1.00 82.81 185 LEU A N 1
ATOM 1410 C CA . LEU A 1 185 ? -10.510 -10.299 15.840 1.00 82.81 185 LEU A CA 1
ATOM 1411 C C . LEU A 1 185 ? -11.815 -9.489 15.816 1.00 82.81 185 LEU A C 1
ATOM 1413 O O . LEU A 1 185 ? -12.401 -9.218 16.864 1.00 82.81 185 LEU A O 1
ATOM 1417 N N . ALA A 1 186 ? -12.310 -9.141 14.624 1.00 85.50 186 ALA A N 1
ATOM 1418 C CA . ALA A 1 186 ? -13.567 -8.410 14.489 1.00 85.50 186 ALA A CA 1
ATOM 1419 C C . ALA A 1 186 ? -14.785 -9.234 14.950 1.00 85.50 186 ALA A C 1
ATOM 1421 O O . ALA A 1 186 ? -15.700 -8.685 15.565 1.00 85.50 186 ALA A O 1
ATOM 1422 N N . LEU A 1 187 ? -14.813 -10.537 14.657 1.00 86.38 187 LEU A N 1
ATOM 1423 C CA . LEU A 1 187 ? -15.885 -11.448 15.056 1.00 86.38 187 LEU A CA 1
ATOM 1424 C C . LEU A 1 187 ? -15.889 -11.699 16.561 1.00 86.38 187 LEU A C 1
ATOM 1426 O O . LEU A 1 187 ? -16.965 -11.684 17.157 1.00 86.38 187 LEU A O 1
ATOM 1430 N N . ASP A 1 188 ? -14.725 -11.881 17.178 1.00 85.62 188 ASP A N 1
ATOM 1431 C CA . ASP A 1 188 ? -14.583 -12.029 18.627 1.00 85.62 188 ASP A CA 1
ATOM 1432 C C . ASP A 1 188 ? -15.081 -10.770 19.345 1.00 85.62 188 ASP A C 1
ATOM 1434 O O . ASP A 1 188 ? -15.861 -10.849 20.299 1.00 85.62 188 ASP A O 1
ATOM 1438 N N . ASP A 1 189 ? -14.709 -9.588 18.844 1.00 81.81 189 ASP A N 1
ATOM 1439 C CA . ASP A 1 189 ? -15.159 -8.312 19.395 1.00 81.81 189 ASP A CA 1
ATOM 1440 C C . ASP A 1 189 ? -16.673 -8.114 19.234 1.00 81.81 189 ASP A C 1
ATOM 1442 O O . ASP A 1 189 ? -17.348 -7.708 20.186 1.00 81.81 189 ASP A O 1
ATOM 1446 N N . LEU A 1 190 ? -17.229 -8.421 18.057 1.00 84.94 190 LEU A N 1
ATOM 1447 C CA . LEU A 1 190 ? -18.673 -8.356 17.814 1.00 84.94 190 LEU A CA 1
ATOM 1448 C C . LEU A 1 190 ? -19.436 -9.350 18.690 1.00 84.94 190 LEU A C 1
ATOM 1450 O O . LEU A 1 190 ? -20.444 -8.975 19.289 1.00 84.94 190 LEU A O 1
ATOM 1454 N N . SER A 1 191 ? -18.938 -10.579 18.820 1.00 85.31 191 SER A N 1
ATOM 1455 C CA . SER A 1 191 ? -19.535 -11.616 19.665 1.00 85.31 191 SER A CA 1
ATOM 1456 C C . SER A 1 191 ? -19.544 -11.176 21.125 1.00 85.31 191 SER A C 1
ATOM 1458 O O . SER A 1 191 ? -20.595 -11.196 21.759 1.00 85.31 191 SER A O 1
ATOM 1460 N N . ARG A 1 192 ? -18.432 -10.623 21.625 1.00 85.75 192 ARG A N 1
ATOM 1461 C CA . ARG A 1 192 ? -18.347 -10.035 22.969 1.00 85.75 192 ARG A CA 1
ATOM 1462 C C . ARG A 1 192 ? -19.331 -8.878 23.163 1.00 85.75 192 ARG A C 1
ATOM 1464 O O . ARG A 1 192 ? -19.946 -8.759 24.223 1.00 85.75 192 ARG A O 1
ATOM 1471 N N . ILE A 1 193 ? -19.503 -8.004 22.169 1.00 83.50 193 ILE A N 1
ATOM 1472 C CA . ILE A 1 193 ? -20.493 -6.912 22.234 1.00 83.50 193 ILE A CA 1
ATOM 1473 C C . ILE A 1 193 ? -21.917 -7.475 22.286 1.00 83.50 193 ILE A C 1
ATOM 1475 O O . ILE A 1 193 ? -22.752 -6.955 23.027 1.00 83.50 193 ILE A O 1
ATOM 1479 N N . CYS A 1 194 ? -22.206 -8.518 21.512 1.00 82.56 194 CYS A N 1
ATOM 1480 C CA . CYS A 1 194 ? -23.500 -9.185 21.532 1.00 82.56 194 CYS A CA 1
ATOM 1481 C C . CYS A 1 194 ? -23.752 -9.847 22.891 1.00 82.56 194 CYS A C 1
ATOM 1483 O O . CYS A 1 194 ? -24.783 -9.584 23.499 1.00 82.56 194 CYS A O 1
ATOM 1485 N N . GLU A 1 195 ? -22.799 -10.610 23.420 1.00 82.81 195 GLU A N 1
ATOM 1486 C CA . GLU A 1 195 ? -22.896 -11.282 24.721 1.00 82.81 195 GLU A CA 1
ATOM 1487 C C . GLU A 1 195 ? -23.046 -10.296 25.888 1.00 82.81 195 GLU A C 1
ATOM 1489 O O . GLU A 1 195 ? -23.892 -10.492 26.755 1.00 82.81 195 GLU A O 1
ATOM 1494 N N . THR A 1 196 ? -22.300 -9.186 25.888 1.00 71.50 196 THR A N 1
ATOM 1495 C CA . THR A 1 196 ? -22.414 -8.144 26.930 1.00 71.50 196 THR A CA 1
ATOM 1496 C C . THR A 1 196 ? -23.710 -7.333 26.847 1.00 71.50 196 THR A C 1
ATOM 1498 O O . THR A 1 196 ? -24.094 -6.696 27.828 1.00 71.50 196 THR A O 1
ATOM 1501 N N . LYS A 1 197 ? -24.404 -7.344 25.700 1.00 61.97 197 LYS A N 1
ATOM 1502 C CA . LYS A 1 197 ? -25.695 -6.664 25.502 1.00 61.97 197 LYS A CA 1
ATOM 1503 C C . LYS A 1 197 ? -26.908 -7.592 25.599 1.00 61.97 197 LYS A C 1
ATOM 1505 O O . LYS A 1 197 ? -28.037 -7.097 25.600 1.00 61.97 197 LYS A O 1
ATOM 1510 N N . VAL A 1 198 ? -26.718 -8.905 25.734 1.00 54.28 198 VAL A N 1
ATOM 1511 C CA . VAL A 1 198 ? -27.807 -9.839 26.044 1.00 54.28 198 VAL A CA 1
ATOM 1512 C C . VAL A 1 198 ? -28.041 -9.831 27.563 1.00 54.28 198 VAL A C 1
ATOM 1514 O O . VAL A 1 198 ? -27.473 -10.609 28.317 1.00 54.28 198 VAL A O 1
ATOM 1517 N N . HIS A 1 199 ? -28.928 -8.913 27.969 1.00 52.88 199 HIS A N 1
ATOM 1518 C CA . HIS A 1 199 ? -29.729 -8.905 29.207 1.00 52.88 199 HIS A CA 1
ATOM 1519 C C . HIS A 1 199 ? -29.065 -8.380 30.495 1.00 52.88 199 HIS A C 1
ATOM 1521 O O . HIS A 1 199 ? -28.888 -9.104 31.470 1.00 52.88 199 HIS A O 1
ATOM 1527 N N . SER A 1 200 ? -28.929 -7.053 30.582 1.00 42.31 200 SER A N 1
ATOM 1528 C CA . SER A 1 200 ? -29.542 -6.369 31.731 1.00 42.31 200 SER A CA 1
ATOM 1529 C C . SER A 1 200 ? -31.015 -6.153 31.388 1.00 42.31 200 SER A C 1
ATOM 1531 O O . SER A 1 200 ? -31.381 -5.099 30.877 1.00 42.31 200 SER A O 1
ATOM 1533 N N . ASP A 1 201 ? -31.833 -7.189 31.565 1.00 38.34 201 ASP A N 1
ATOM 1534 C CA . ASP A 1 201 ? -33.291 -7.064 31.547 1.00 38.34 201 ASP A CA 1
ATOM 1535 C C . ASP A 1 201 ? -33.716 -6.372 32.858 1.00 38.34 201 ASP A C 1
ATOM 1537 O O . ASP A 1 201 ? -33.507 -6.951 33.928 1.00 38.34 201 ASP A O 1
ATOM 1541 N N . PRO A 1 202 ? -34.278 -5.145 32.854 1.00 42.59 202 PRO A N 1
ATOM 1542 C CA . PRO A 1 202 ? -34.901 -4.548 34.029 1.00 42.59 202 PRO A CA 1
ATOM 1543 C C . PRO A 1 202 ? -36.313 -5.133 34.193 1.00 42.59 202 PRO A C 1
ATOM 1545 O O . PRO A 1 202 ? -37.320 -4.434 34.237 1.00 42.59 202 PRO A O 1
ATOM 1548 N N . GLY A 1 203 ? -36.396 -6.457 34.289 1.00 44.03 203 GLY A N 1
ATOM 1549 C CA . GLY A 1 203 ? -37.631 -7.201 34.496 1.00 44.03 203 GLY A CA 1
ATOM 1550 C C . GLY A 1 203 ? -38.067 -7.249 35.960 1.00 44.03 203 GLY A C 1
ATOM 1551 O O . GLY A 1 203 ? -38.406 -8.319 36.447 1.00 44.03 203 GLY A O 1
ATOM 1552 N N . ALA A 1 204 ? -38.020 -6.123 36.676 1.00 39.91 204 ALA A N 1
ATOM 1553 C CA . ALA A 1 204 ? -38.785 -5.857 37.897 1.00 39.91 204 ALA A CA 1
ATOM 1554 C C . ALA A 1 204 ? -38.472 -4.431 38.349 1.00 39.91 204 ALA A C 1
ATOM 1556 O O . ALA A 1 204 ? -37.411 -4.204 38.904 1.00 39.91 204 ALA A O 1
ATOM 1557 N N . PHE A 1 205 ? -39.356 -3.486 38.042 1.00 31.55 205 PHE A N 1
ATOM 1558 C CA . PHE A 1 205 ? -39.827 -2.366 38.871 1.00 31.55 205 PHE A CA 1
ATOM 1559 C C . PHE A 1 205 ? -40.503 -1.394 37.905 1.00 31.55 205 PHE A C 1
ATOM 1561 O O . PHE A 1 205 ? -39.878 -0.526 37.306 1.00 31.55 205 PHE A O 1
ATOM 1568 N N . LEU A 1 206 ? -41.807 -1.597 37.712 1.00 47.06 206 LEU A N 1
ATOM 1569 C CA . LEU A 1 206 ? -42.664 -0.581 37.123 1.00 47.06 206 LEU A CA 1
ATOM 1570 C C . LEU A 1 206 ? -42.573 0.662 38.008 1.00 47.06 206 LEU A C 1
ATOM 1572 O O . LEU A 1 206 ? -43.092 0.611 39.116 1.00 47.06 206 LEU A O 1
ATOM 1576 N N . GLU A 1 207 ? -41.936 1.734 37.532 1.00 39.59 207 GLU A N 1
ATOM 1577 C CA . GLU A 1 207 ? -42.301 3.122 37.848 1.00 39.59 207 GLU A CA 1
ATOM 1578 C C . GLU A 1 207 ? -41.438 4.139 37.066 1.00 39.59 207 GLU A C 1
ATOM 1580 O O . GLU A 1 207 ? -40.216 4.167 37.167 1.00 39.59 207 GLU A O 1
ATOM 1585 N N . GLY A 1 208 ? -42.096 5.031 36.312 1.00 47.28 208 GLY A N 1
ATOM 1586 C CA . GLY A 1 208 ? -41.577 6.373 36.006 1.00 47.28 208 GLY A CA 1
ATOM 1587 C C . GLY A 1 208 ? -41.027 6.644 34.601 1.00 47.28 208 GLY A C 1
ATOM 1588 O O . GLY A 1 208 ? -41.628 7.433 33.872 1.00 47.28 208 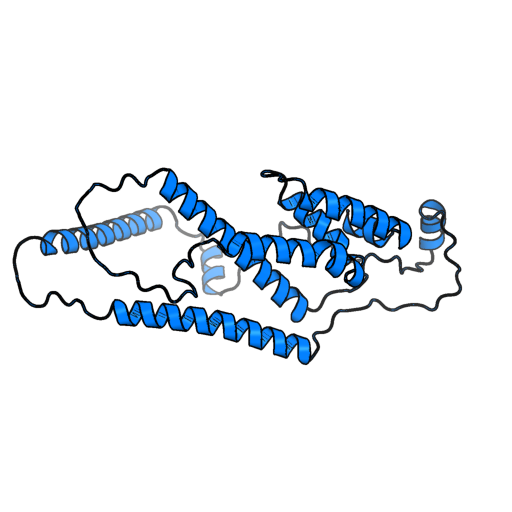GLY A O 1
ATOM 1589 N N . ASP A 1 209 ? -39.893 6.045 34.219 1.00 48.22 209 ASP A N 1
ATOM 1590 C CA . ASP A 1 209 ? -39.029 6.610 33.157 1.00 48.22 209 ASP A CA 1
ATOM 1591 C C . ASP A 1 209 ? -39.102 5.907 31.778 1.00 48.22 209 ASP A C 1
ATOM 1593 O O . ASP A 1 209 ? -38.813 6.532 30.751 1.00 48.22 209 ASP A O 1
ATOM 1597 N N . ASP A 1 210 ? -39.594 4.666 31.694 1.00 40.66 210 ASP A N 1
ATOM 1598 C CA . ASP A 1 210 ? -39.702 3.919 30.421 1.00 40.66 210 ASP A CA 1
ATOM 1599 C C . ASP A 1 210 ? -40.768 4.480 29.464 1.00 40.66 210 ASP A C 1
ATOM 1601 O O . ASP A 1 210 ? -40.680 4.330 28.243 1.00 40.66 210 ASP A O 1
ATOM 1605 N N . ALA A 1 211 ? -41.747 5.221 29.989 1.00 45.03 211 ALA A N 1
ATOM 1606 C CA . ALA A 1 211 ? -42.744 5.912 29.174 1.00 45.03 211 ALA A CA 1
ATOM 1607 C C . ALA A 1 211 ? -42.119 7.014 28.294 1.00 45.03 211 ALA A C 1
ATOM 1609 O O . ALA A 1 211 ? -42.637 7.320 27.217 1.00 45.03 211 ALA A O 1
ATOM 1610 N N . VAL A 1 212 ? -40.992 7.600 28.719 1.00 49.94 212 VAL A N 1
ATOM 1611 C CA . VAL A 1 212 ? -40.300 8.669 27.981 1.00 49.94 212 VAL A CA 1
ATOM 1612 C C . VAL A 1 212 ? -39.441 8.093 26.855 1.00 49.94 212 VAL A C 1
ATOM 1614 O O . VAL A 1 212 ? -39.439 8.650 25.757 1.00 49.94 212 VAL A O 1
ATOM 1617 N N . ALA A 1 213 ? -38.769 6.961 27.086 1.00 51.25 213 ALA A N 1
ATOM 1618 C CA . ALA A 1 213 ? -37.951 6.283 26.078 1.00 51.25 213 ALA A CA 1
ATOM 1619 C C . ALA A 1 213 ? -38.809 5.681 24.950 1.00 51.25 213 ALA A C 1
ATOM 1621 O O . ALA A 1 213 ? -38.509 5.883 23.771 1.00 51.25 213 ALA A O 1
ATOM 1622 N N . VAL A 1 214 ? -39.938 5.053 25.301 1.00 49.44 214 VAL A N 1
ATOM 1623 C CA . VAL A 1 214 ? -40.923 4.561 24.324 1.00 49.44 214 VAL A CA 1
ATOM 1624 C C . VAL A 1 214 ? -41.534 5.728 23.535 1.00 49.44 214 VAL A C 1
ATOM 1626 O O . VAL A 1 214 ? -41.671 5.648 22.316 1.00 49.44 214 VAL A O 1
ATOM 1629 N N . ALA A 1 215 ? -41.825 6.867 24.176 1.00 52.00 215 ALA A N 1
ATOM 1630 C CA . ALA A 1 215 ? -42.311 8.060 23.476 1.00 52.00 215 ALA A CA 1
ATOM 1631 C C . ALA A 1 215 ? -41.258 8.704 22.543 1.00 52.00 215 ALA A C 1
ATOM 1633 O O . ALA A 1 215 ? -41.623 9.287 21.519 1.00 52.00 215 ALA A O 1
ATOM 1634 N N . GLU A 1 216 ? -39.965 8.613 22.870 1.00 54.16 216 GLU A N 1
ATOM 1635 C CA . GLU A 1 216 ? -38.835 9.077 22.045 1.00 54.16 216 GLU A CA 1
ATOM 1636 C C . GLU A 1 216 ? -38.631 8.203 20.796 1.00 54.16 216 GLU A C 1
ATOM 1638 O O . GLU A 1 216 ? -38.490 8.741 19.694 1.00 54.16 216 GLU A O 1
ATOM 1643 N N . GLU A 1 217 ? -38.671 6.873 20.926 1.00 55.03 217 GLU A N 1
ATOM 1644 C CA . GLU A 1 217 ? -38.623 5.960 19.773 1.00 55.03 217 GLU A CA 1
ATOM 1645 C C . GLU A 1 217 ? -39.848 6.113 18.867 1.00 55.03 217 GLU A C 1
ATOM 1647 O O . GLU A 1 217 ? -39.706 6.240 17.647 1.00 55.03 217 GLU A O 1
ATOM 1652 N N . VAL A 1 218 ? -41.049 6.207 19.448 1.00 54.53 218 VAL A N 1
ATOM 1653 C CA . VAL A 1 218 ? -42.287 6.456 18.695 1.00 54.53 218 VAL A CA 1
ATOM 1654 C C . VAL A 1 218 ? -42.219 7.804 17.961 1.00 54.53 218 VAL A C 1
ATOM 1656 O O . VAL A 1 218 ? -42.646 7.911 16.809 1.00 54.53 218 VAL A O 1
ATOM 1659 N N . LYS A 1 219 ? -41.609 8.839 18.561 1.00 59.25 219 LYS A N 1
ATOM 1660 C CA . LYS A 1 219 ? -41.351 10.127 17.890 1.00 59.25 219 LYS A CA 1
ATOM 1661 C C . LYS A 1 219 ? -40.336 10.021 16.752 1.00 59.25 219 LYS A C 1
ATOM 1663 O O . LYS A 1 219 ? -40.549 10.660 15.720 1.00 59.25 219 LYS A O 1
ATOM 1668 N N . LYS A 1 220 ? -39.256 9.244 16.903 1.00 60.66 220 LYS A N 1
ATOM 1669 C CA . LYS A 1 220 ? -38.271 9.005 15.830 1.00 60.66 220 LYS A CA 1
ATOM 1670 C C . LYS A 1 220 ? -38.917 8.280 14.654 1.00 60.66 220 LYS A C 1
ATOM 1672 O O . LYS A 1 220 ? -38.731 8.708 13.517 1.00 60.66 220 LYS A O 1
ATOM 1677 N N . ASN A 1 221 ? -39.760 7.286 14.927 1.00 70.69 221 ASN A N 1
ATOM 1678 C CA . ASN A 1 221 ? -40.526 6.584 13.901 1.00 70.69 221 ASN A CA 1
ATOM 1679 C C . ASN A 1 221 ? -41.482 7.544 13.163 1.00 70.69 221 ASN A C 1
ATOM 1681 O O . ASN A 1 221 ? -41.426 7.671 11.941 1.00 70.69 221 ASN A O 1
ATOM 1685 N N . ASN A 1 222 ? -42.237 8.365 13.901 1.00 77.00 222 ASN A N 1
ATOM 1686 C CA . ASN A 1 222 ? -43.113 9.385 13.308 1.00 77.00 222 ASN A CA 1
ATOM 1687 C C . ASN A 1 222 ? -42.350 10.445 12.494 1.00 77.00 222 ASN A C 1
ATOM 1689 O O . ASN A 1 222 ? -42.849 10.935 11.480 1.00 77.00 222 ASN A O 1
ATOM 1693 N N . HIS A 1 223 ? -41.133 10.812 12.907 1.00 79.62 223 HIS A N 1
ATOM 1694 C CA . HIS A 1 223 ? -40.289 11.731 12.145 1.00 79.62 223 HIS A CA 1
ATOM 1695 C C . HIS A 1 223 ? -39.814 11.115 10.822 1.00 79.62 223 HIS A C 1
ATOM 1697 O O . HIS A 1 223 ? -39.837 11.791 9.791 1.00 79.62 223 HIS A O 1
ATOM 1703 N N . VAL A 1 224 ? -39.415 9.839 10.836 1.00 76.81 224 VAL A N 1
ATOM 1704 C CA . VAL A 1 224 ? -39.005 9.095 9.636 1.00 76.81 224 VAL A CA 1
ATOM 1705 C C . VAL A 1 224 ? -40.174 8.955 8.663 1.00 76.81 224 VAL A C 1
ATOM 1707 O O . VAL A 1 224 ? -40.017 9.306 7.493 1.00 76.81 224 VAL A O 1
ATOM 1710 N N . VAL A 1 225 ? -41.356 8.559 9.146 1.00 76.56 225 VAL A N 1
ATOM 1711 C CA . VAL A 1 225 ? -42.585 8.448 8.339 1.00 76.56 225 VAL A CA 1
ATOM 1712 C C . VAL A 1 225 ? -42.916 9.781 7.665 1.00 76.56 225 VAL A C 1
ATOM 1714 O O . VAL A 1 225 ? -43.052 9.849 6.445 1.00 76.56 225 VAL A O 1
ATOM 1717 N N . ARG A 1 226 ? -42.892 10.887 8.419 1.00 80.88 226 ARG A N 1
ATOM 1718 C CA . ARG A 1 226 ? -43.151 12.230 7.875 1.00 80.88 226 ARG A CA 1
ATOM 1719 C C . ARG A 1 226 ? -42.125 12.666 6.822 1.00 80.88 226 ARG A C 1
ATOM 1721 O O . ARG A 1 226 ? -42.439 13.456 5.931 1.00 80.88 226 ARG A O 1
ATOM 1728 N N . LYS A 1 227 ? -40.874 12.208 6.933 1.00 83.56 227 LYS A N 1
ATOM 1729 C CA . LYS A 1 227 ? -39.803 12.513 5.972 1.00 83.56 227 LYS A CA 1
ATOM 1730 C C . LYS A 1 227 ? -39.936 11.672 4.700 1.00 83.56 227 LYS A C 1
ATOM 1732 O O . LYS A 1 227 ? -39.648 12.195 3.627 1.00 83.56 227 LYS A O 1
ATOM 1737 N N . LEU A 1 228 ? -40.386 10.421 4.813 1.00 79.31 228 LEU A N 1
ATOM 1738 C CA . LEU A 1 228 ? -40.700 9.553 3.675 1.00 79.31 228 LEU A CA 1
ATOM 1739 C C . LEU A 1 228 ? -41.882 10.103 2.870 1.00 79.31 228 LEU A C 1
ATOM 1741 O O . LEU A 1 228 ? -41.739 10.287 1.665 1.00 79.31 228 LEU A O 1
ATOM 1745 N N . GLU A 1 229 ? -42.979 10.487 3.529 1.00 79.38 229 GLU A N 1
ATOM 1746 C CA . GLU A 1 229 ? -44.152 11.085 2.869 1.00 79.38 229 GLU A CA 1
ATOM 1747 C C . GLU A 1 229 ? -43.793 12.373 2.114 1.00 79.38 229 GLU A C 1
ATOM 1749 O O . GLU A 1 229 ? -44.149 12.546 0.949 1.00 79.38 229 GLU A O 1
ATOM 1754 N N . LYS A 1 230 ? -43.005 13.265 2.735 1.00 82.38 230 LYS A N 1
ATOM 1755 C CA . LYS A 1 230 ? -42.525 14.487 2.068 1.00 82.38 230 LYS A CA 1
ATOM 1756 C C . LYS A 1 230 ? -41.607 14.202 0.878 1.00 82.38 230 LYS A C 1
ATOM 1758 O O . LYS A 1 230 ? -41.634 14.948 -0.093 1.00 82.38 230 LYS A O 1
ATOM 1763 N N . ARG A 1 231 ? -40.770 13.161 0.952 1.00 79.81 231 ARG A N 1
ATOM 1764 C CA . ARG A 1 231 ? -39.861 12.785 -0.143 1.00 79.81 231 ARG A CA 1
ATOM 1765 C C . ARG A 1 231 ? -40.613 12.136 -1.298 1.00 79.81 231 ARG A C 1
ATOM 1767 O O . ARG A 1 231 ? -40.303 12.456 -2.433 1.00 79.81 231 ARG A O 1
ATOM 1774 N N . GLN A 1 232 ? -41.632 11.323 -1.032 1.00 73.88 232 GLN A N 1
ATOM 1775 C CA . GLN A 1 232 ? -42.485 10.746 -2.076 1.00 73.88 232 GLN A CA 1
ATOM 1776 C C . GLN A 1 232 ? -43.275 11.812 -2.848 1.00 73.88 232 GLN A C 1
ATOM 1778 O O . GLN A 1 232 ? -43.480 11.666 -4.046 1.00 73.88 232 GLN A O 1
ATOM 1783 N N . GLN A 1 233 ? -43.662 12.914 -2.195 1.00 71.94 233 GLN A N 1
ATOM 1784 C CA . GLN A 1 233 ? -44.355 14.030 -2.854 1.00 71.94 233 GLN A CA 1
ATOM 1785 C C . GLN A 1 233 ? -43.454 14.884 -3.762 1.00 71.94 233 GLN A C 1
ATOM 1787 O O . GLN A 1 233 ? -43.965 15.563 -4.646 1.00 71.94 233 GLN A O 1
ATOM 1792 N N . ILE A 1 234 ? -42.136 14.896 -3.532 1.00 72.06 234 ILE A N 1
ATOM 1793 C CA . ILE A 1 234 ? -41.191 15.797 -4.224 1.00 72.06 234 ILE A CA 1
ATOM 1794 C C . ILE A 1 234 ? -40.247 15.025 -5.160 1.00 72.06 234 ILE A C 1
ATOM 1796 O O . ILE A 1 234 ? -39.737 15.583 -6.127 1.00 72.06 234 ILE A O 1
ATOM 1800 N N . CYS A 1 235 ? -40.006 13.743 -4.890 1.00 60.81 235 CYS A N 1
ATOM 1801 C CA . CYS A 1 235 ? -39.065 12.897 -5.616 1.00 60.81 235 CYS A CA 1
ATOM 1802 C C . CYS A 1 235 ? -39.806 11.760 -6.327 1.00 60.81 235 CYS A C 1
ATOM 1804 O O . CYS A 1 235 ? -39.653 10.593 -5.972 1.00 60.81 235 CYS A O 1
ATOM 1806 N N . THR A 1 236 ? -40.605 12.107 -7.332 1.00 70.94 236 THR A N 1
ATOM 1807 C CA . THR A 1 236 ? -41.088 11.140 -8.324 1.00 70.94 236 THR A CA 1
ATOM 1808 C C . THR A 1 236 ? -39.993 10.916 -9.357 1.00 70.94 236 THR A C 1
ATOM 1810 O O . THR A 1 236 ? -39.508 11.872 -9.966 1.00 70.94 236 THR A O 1
ATOM 1813 N N . LEU A 1 237 ? -39.573 9.663 -9.512 1.00 72.06 237 LEU A N 1
ATOM 1814 C CA . LEU A 1 237 ? -38.595 9.277 -10.520 1.00 72.06 237 LEU A CA 1
ATOM 1815 C C . LEU A 1 237 ? -39.275 9.281 -11.894 1.00 72.06 237 LEU A C 1
ATOM 1817 O O . LEU A 1 237 ? -40.452 8.949 -12.004 1.00 72.06 237 LEU A O 1
ATOM 1821 N N . ASP A 1 238 ? -38.554 9.692 -12.933 1.00 81.44 238 ASP A N 1
ATOM 1822 C CA . ASP A 1 238 ? -39.071 9.594 -14.298 1.00 81.44 238 ASP A CA 1
ATOM 1823 C C . ASP A 1 238 ? -39.303 8.120 -14.664 1.00 81.44 238 ASP A C 1
ATOM 1825 O O . ASP A 1 238 ? -38.490 7.259 -14.312 1.00 81.44 238 ASP A O 1
ATOM 1829 N N . GLN A 1 239 ? -40.394 7.836 -15.379 1.00 81.31 239 GLN A N 1
ATOM 1830 C CA . GLN A 1 239 ? -40.814 6.478 -15.723 1.00 81.31 239 GLN A CA 1
ATOM 1831 C C . GLN A 1 239 ? -39.705 5.688 -16.435 1.00 81.31 239 GLN A C 1
ATOM 1833 O O . GLN A 1 239 ? -39.505 4.508 -16.153 1.00 81.31 239 GLN A O 1
ATOM 1838 N N . HIS A 1 240 ? -38.924 6.342 -17.300 1.00 80.62 240 HIS A N 1
ATOM 1839 C CA . HIS A 1 240 ? -37.828 5.685 -18.006 1.00 80.62 240 HIS A CA 1
ATOM 1840 C C . HIS A 1 240 ? -36.670 5.304 -17.070 1.00 80.62 240 HIS A C 1
ATOM 1842 O O . HIS A 1 240 ? -36.005 4.288 -17.270 1.00 80.62 240 HIS A O 1
ATOM 1848 N N . ILE A 1 241 ? -36.423 6.104 -16.033 1.00 81.31 241 ILE A N 1
ATOM 1849 C CA . ILE A 1 241 ? -35.387 5.828 -15.034 1.00 81.31 241 ILE A CA 1
ATOM 1850 C C . ILE A 1 241 ? -35.856 4.722 -14.079 1.00 81.31 241 ILE A C 1
ATOM 1852 O O . ILE A 1 241 ? -35.074 3.837 -13.734 1.00 81.31 241 ILE A O 1
ATOM 1856 N N . GLU A 1 242 ? -37.134 4.719 -13.697 1.00 83.81 242 GLU A N 1
ATOM 1857 C CA . GLU A 1 242 ? -37.733 3.678 -12.854 1.00 83.81 242 GLU A CA 1
ATOM 1858 C C . GLU A 1 242 ? -37.700 2.295 -13.525 1.00 83.81 242 GLU A C 1
ATOM 1860 O O . GLU A 1 242 ? -37.332 1.311 -12.881 1.00 83.81 242 GLU A O 1
ATOM 1865 N N . GLU A 1 243 ? -37.955 2.219 -14.834 1.00 83.62 243 GLU A N 1
ATOM 1866 C CA . GLU A 1 243 ? -37.806 0.986 -15.621 1.00 83.62 243 GLU A CA 1
ATOM 1867 C C . GLU A 1 243 ? -36.365 0.452 -15.618 1.00 83.62 243 GLU A C 1
ATOM 1869 O O . GLU A 1 243 ? -36.152 -0.759 -15.520 1.00 83.62 243 GLU A O 1
ATOM 1874 N N . GLN A 1 244 ? -35.358 1.331 -15.672 1.00 86.62 244 GLN A N 1
ATOM 1875 C CA . GLN A 1 244 ? -33.952 0.919 -15.598 1.00 86.62 244 GLN A CA 1
ATOM 1876 C C . GLN A 1 244 ? -33.583 0.359 -14.218 1.00 86.62 244 GLN A C 1
ATOM 1878 O O . GLN A 1 244 ? -32.882 -0.655 -14.128 1.00 86.62 244 GLN A O 1
ATOM 1883 N N . PHE A 1 245 ? -34.093 0.968 -13.141 1.00 83.62 245 PHE A N 1
ATOM 1884 C CA . PHE A 1 245 ? -33.940 0.424 -11.790 1.00 83.62 245 PHE A CA 1
ATOM 1885 C C . PHE A 1 245 ? -34.666 -0.919 -11.631 1.00 83.62 245 PHE A C 1
ATOM 1887 O O . PHE A 1 245 ? -34.068 -1.866 -11.122 1.00 83.62 245 PHE A O 1
ATOM 1894 N N . GLY A 1 246 ? -35.905 -1.042 -12.123 1.00 83.56 246 GLY A N 1
ATOM 1895 C CA . GLY A 1 246 ? -36.674 -2.292 -12.096 1.00 83.56 246 GLY A CA 1
ATOM 1896 C C . GLY A 1 246 ? -36.040 -3.415 -12.926 1.00 83.56 246 GLY A C 1
ATOM 1897 O O . GLY A 1 246 ? -36.119 -4.585 -12.559 1.00 83.56 246 GLY A O 1
ATOM 1898 N N . GLY A 1 247 ? -35.350 -3.061 -14.013 1.00 85.00 247 GLY A N 1
ATOM 1899 C CA . GLY A 1 247 ? -34.579 -3.984 -14.845 1.00 85.00 247 GLY A CA 1
ATOM 1900 C C . GLY A 1 247 ? -33.174 -4.310 -14.321 1.00 85.00 247 GLY A C 1
ATOM 1901 O O . GLY A 1 247 ? -32.479 -5.118 -14.942 1.00 85.00 247 GLY A O 1
ATOM 1902 N N . GLY A 1 248 ? -32.728 -3.677 -13.227 1.00 87.19 248 GLY A N 1
ATOM 1903 C CA . GLY A 1 248 ? -31.402 -3.871 -12.627 1.00 87.19 248 GLY A CA 1
ATOM 1904 C C . GLY A 1 248 ? -30.223 -3.436 -13.509 1.00 87.19 248 GLY A C 1
ATOM 1905 O O . GLY A 1 248 ? -29.085 -3.826 -13.246 1.00 87.19 248 GLY A O 1
ATOM 1906 N N . ARG A 1 249 ? -30.470 -2.661 -14.574 1.00 84.44 249 ARG A N 1
ATOM 1907 C CA . ARG A 1 249 ? -29.457 -2.197 -15.535 1.00 84.44 249 ARG A CA 1
ATOM 1908 C C . ARG A 1 249 ? -29.650 -0.711 -15.808 1.00 84.44 249 ARG A C 1
ATOM 1910 O O . ARG A 1 249 ? -30.668 -0.318 -16.365 1.00 84.44 249 ARG A O 1
ATOM 1917 N N . LEU A 1 250 ? -28.647 0.090 -15.456 1.00 90.50 250 LEU A N 1
ATOM 1918 C CA . LEU A 1 250 ? -28.659 1.543 -15.620 1.00 90.50 250 LEU A CA 1
ATOM 1919 C C . LEU A 1 250 ? -27.835 1.946 -16.845 1.00 90.50 250 LEU A C 1
ATOM 1921 O O . LEU A 1 250 ? -26.683 1.533 -16.987 1.00 90.50 250 LEU A O 1
ATOM 1925 N N . LEU A 1 251 ? -28.412 2.777 -17.712 1.00 85.19 251 LEU A N 1
ATOM 1926 C CA . LEU A 1 251 ? -27.661 3.439 -18.773 1.00 85.19 251 LEU A CA 1
ATOM 1927 C C . LEU A 1 251 ? -26.942 4.648 -18.169 1.00 85.19 251 LEU A C 1
ATOM 1929 O O . LEU A 1 251 ? -27.576 5.551 -17.629 1.00 85.19 251 LEU A O 1
ATOM 1933 N N . ALA A 1 252 ? -25.614 4.675 -18.262 1.00 85.00 252 ALA A N 1
ATOM 1934 C CA . ALA A 1 252 ? -24.798 5.763 -17.737 1.00 85.00 252 ALA A CA 1
ATOM 1935 C C . ALA A 1 252 ? -23.766 6.223 -18.771 1.00 85.00 252 ALA A C 1
ATOM 1937 O O . ALA A 1 252 ? -23.201 5.419 -19.512 1.00 85.00 252 ALA A O 1
ATOM 1938 N N . CYS A 1 253 ? -23.499 7.529 -18.796 1.00 80.88 253 CYS A N 1
ATOM 1939 C CA . CYS A 1 253 ? -22.374 8.097 -19.528 1.00 80.88 253 CYS A CA 1
ATOM 1940 C C . CYS A 1 253 ? -21.149 8.123 -18.608 1.00 80.88 253 CYS A C 1
ATOM 1942 O O . CYS A 1 253 ? -21.214 8.639 -17.490 1.00 80.88 253 CYS A O 1
ATOM 1944 N N . ILE A 1 254 ? -20.030 7.569 -19.069 1.00 81.25 254 ILE A N 1
ATOM 1945 C CA . ILE A 1 254 ? -18.780 7.580 -18.311 1.00 81.25 254 ILE A CA 1
ATOM 1946 C C . ILE A 1 254 ? -18.165 8.979 -18.435 1.00 81.25 254 ILE A C 1
ATOM 1948 O O . ILE A 1 254 ? -17.626 9.342 -19.475 1.00 81.25 254 ILE A O 1
ATOM 1952 N N . ILE A 1 255 ? -18.244 9.767 -17.361 1.00 77.88 255 ILE A N 1
ATOM 1953 C CA . ILE A 1 255 ? -17.670 11.126 -17.294 1.00 77.88 255 ILE A CA 1
ATOM 1954 C C . ILE A 1 255 ? -16.174 11.141 -16.934 1.00 77.88 255 ILE A C 1
ATOM 1956 O O . ILE A 1 255 ? -15.543 12.196 -16.938 1.00 77.88 255 ILE A O 1
ATOM 1960 N N . ALA A 1 256 ? -15.600 9.979 -16.619 1.00 70.81 256 ALA A N 1
ATOM 1961 C CA . ALA A 1 256 ? -14.178 9.817 -16.349 1.00 70.81 256 ALA A CA 1
ATOM 1962 C C . ALA A 1 256 ? -13.432 9.392 -17.622 1.00 70.81 256 ALA A C 1
ATOM 1964 O O . ALA A 1 256 ? -13.859 8.483 -18.332 1.00 70.81 256 ALA A O 1
ATOM 1965 N N . TRP A 1 257 ? -12.284 10.015 -17.890 1.00 59.03 257 TRP A N 1
ATOM 1966 C CA . TRP A 1 257 ? -11.393 9.571 -18.959 1.00 59.03 257 TRP A CA 1
ATOM 1967 C C . TRP A 1 257 ? -10.800 8.203 -18.610 1.00 59.03 257 TRP A C 1
ATOM 1969 O O . TRP A 1 257 ? -9.859 8.097 -17.824 1.00 59.03 257 TRP A O 1
ATOM 1979 N N . VAL A 1 258 ? -11.335 7.151 -19.224 1.00 56.62 258 VAL A N 1
ATOM 1980 C CA . VAL A 1 258 ? -10.656 5.858 -19.304 1.00 56.62 258 VAL A CA 1
ATOM 1981 C C . VAL A 1 258 ? -9.480 6.061 -20.258 1.00 56.62 258 VAL A C 1
ATOM 1983 O O . VAL A 1 258 ? -9.680 6.359 -21.434 1.00 56.62 258 VAL A O 1
ATOM 1986 N N . ARG A 1 259 ? -8.241 5.982 -19.754 1.00 56.41 259 ARG A N 1
ATOM 1987 C CA . ARG A 1 259 ? -7.044 6.042 -20.607 1.00 56.41 259 ARG A CA 1
ATOM 1988 C C . ARG A 1 259 ? -7.120 4.885 -21.600 1.00 56.41 259 ARG A C 1
ATOM 1990 O O . ARG A 1 259 ? -6.953 3.734 -21.217 1.00 56.41 259 ARG A O 1
ATOM 1997 N N . SER A 1 260 ? -7.392 5.205 -22.861 1.00 46.69 260 SER A N 1
ATOM 1998 C CA . SER A 1 260 ? -7.274 4.256 -23.960 1.00 46.69 260 SER A CA 1
ATOM 1999 C C . SER A 1 260 ? -5.789 3.975 -24.158 1.00 46.69 260 SER A C 1
ATOM 2001 O O . SER A 1 260 ? -5.048 4.862 -24.578 1.00 46.69 260 SER A O 1
ATOM 2003 N N . SER A 1 261 ? -5.347 2.770 -23.813 1.00 48.41 261 SER A N 1
ATOM 2004 C CA . SER A 1 261 ? -4.051 2.259 -24.253 1.00 48.41 261 SER A CA 1
ATOM 2005 C C . SER A 1 261 ? -4.194 1.846 -25.716 1.00 48.41 261 SER A C 1
ATOM 2007 O O . SER A 1 261 ? -4.624 0.732 -26.007 1.00 48.41 261 SER A O 1
ATOM 2009 N N . ALA A 1 262 ? -3.902 2.785 -26.612 1.00 37.12 262 ALA A N 1
ATOM 2010 C CA . ALA A 1 262 ? -3.477 2.512 -27.979 1.00 37.12 262 ALA A CA 1
ATOM 2011 C C . ALA A 1 262 ? -2.010 2.935 -28.100 1.00 37.12 262 ALA A C 1
ATOM 2013 O O . ALA A 1 262 ? -1.666 3.983 -27.502 1.00 37.12 262 ALA A O 1
#

Sequence (262 aa):
MLEILFGRLSLPLYNQALKKISKFVKTNILPGAIAEVGLLCCACVHSNPEEAVTQLVEPILLSVISSLEGTPATGFGGRGMCDASVSTKVKPTISPALETAIDHQLKVNGAGDHLLRSLLGSLILYYPIDQYKCILHHPNAAALEEWISTKDYSGDKPMVAPKWHIPSVEEVEFANELLDLHFQLALDDLSRICETKVHSDPGAFLEGDDAVAVAEEVKKNNHVVRKLEKRQQICTLDQHIEEQFGGGRLLACIIAWVRSSA

InterPro domains:
  IPR032430 Proteasome activator Blm10, middle HEAT repeats region [PF16507] (114-208)
  IPR035309 Proteasome activator complex subunit 4 [PTHR32170] (107-208)
  IPR042563 Small ribosomal subunit protein eS8 subdomain, eukaryota [G3DSA:1.10.168.20] (193-248)

Foldseek 3Di:
DLLLVLLADDPVVLLVVLLVLQVDVVPDDDPPCVVVNVVNLVSSCLNPVVSSCVSHVVVVVVVVVVVCPPPPPDPLPDPDDDPDDDDDDDDDPPPPVNVVVVVVVVVVVVVVVVVLVVLLCLQADKDWRSPSNDQDDDVVVVVVCVVVPPDPPPPPDDHDDTHIDDHDPVSVVVNVVVVCVNVVSVVVSVVVVVVVPPDPPPPDDDDDDVVPVVVVVVVVVVVVVVVVVVCCVVDDDDPVQVVCVVVVHDDDDPPDDPPDPD

Radius of gyration: 28.35 Å; chains: 1; bounding box: 69×39×74 Å

Secondary structure (DSSP, 8-state):
-HHHHHHTS-HHHHHHHHHHHHHHHHH---TT-HHHHHHHHHHHHHH-HHHHIIIIIHHHHHHHHHHHTTS---SSS------------------HHHHHHHHHHHHHHHHHHHHHHHHHHHHH--EEESTTS-----TTHHHHHHHH--S---TTSPPPPPEEE---HHHHHHHHHHHHHHHHHHHHHHHHHHHHHS-----S---SSHHHHHHHHHHHHHHHHHHHHHHHHH-PPPHHHHHHHHTT-------S------

Organism: Prunus armeniaca (NCBI:txid36596)

pLDDT: mean 74.33, std 18.21, range [31.55, 96.44]